Protein AF-A0A9E0ZKF2-F1 (afdb_monomer)

Radius of gyration: 25.44 Å; Cα contacts (8 Å, |Δi|>4): 527; chains: 1; bounding box: 62×37×83 Å

Mean predicted aligned error: 12.63 Å

Structure (mmCIF, N/CA/C/O backbone):
data_AF-A0A9E0ZKF2-F1
#
_entry.id   AF-A0A9E0ZKF2-F1
#
loop_
_atom_site.group_PDB
_atom_site.id
_atom_site.type_symbol
_atom_site.label_atom_id
_atom_site.label_alt_id
_atom_site.label_comp_id
_atom_site.label_asym_id
_atom_site.label_entity_id
_atom_site.label_seq_id
_atom_site.pdbx_PDB_ins_code
_atom_site.Cartn_x
_atom_site.Cartn_y
_atom_site.Cartn_z
_atom_site.occupancy
_atom_site.B_iso_or_equiv
_atom_site.auth_seq_id
_atom_site.auth_comp_id
_atom_site.auth_asym_id
_atom_site.auth_atom_id
_atom_site.pdbx_PDB_model_num
ATOM 1 N N . MET A 1 1 ? -21.854 -0.253 21.644 1.00 33.22 1 MET A N 1
ATOM 2 C CA . MET A 1 1 ? -20.853 0.834 21.740 1.00 33.22 1 MET A CA 1
ATOM 3 C C . MET A 1 1 ? -19.531 0.227 22.168 1.00 33.22 1 MET A C 1
ATOM 5 O O . MET A 1 1 ? -19.537 -0.579 23.091 1.00 33.22 1 MET A O 1
ATOM 9 N N . ALA A 1 2 ? -18.429 0.546 21.490 1.00 46.47 2 ALA A N 1
ATOM 10 C CA . ALA A 1 2 ? -17.109 0.069 21.895 1.00 46.47 2 ALA A CA 1
ATOM 11 C C . ALA A 1 2 ? -16.716 0.694 23.246 1.00 46.47 2 ALA A C 1
ATOM 13 O O . ALA A 1 2 ? -16.897 1.895 23.449 1.00 46.47 2 ALA A O 1
ATOM 14 N N . ASN A 1 3 ? -16.208 -0.114 24.180 1.00 70.38 3 ASN A N 1
ATOM 15 C CA . ASN A 1 3 ? -15.625 0.392 25.421 1.00 70.38 3 ASN A CA 1
ATOM 16 C C . ASN A 1 3 ? -14.375 1.211 25.062 1.00 70.38 3 ASN A C 1
ATOM 18 O O . ASN A 1 3 ? -13.456 0.662 24.454 1.00 70.38 3 ASN A O 1
ATOM 22 N N . LYS A 1 4 ? -14.335 2.500 25.434 1.00 81.44 4 LYS A N 1
ATOM 23 C CA . LYS A 1 4 ? -13.214 3.404 25.111 1.00 81.44 4 LYS A CA 1
ATOM 24 C C . LYS A 1 4 ? -11.865 2.899 25.628 1.00 81.44 4 LYS A C 1
ATOM 26 O O . LYS A 1 4 ? -10.840 3.221 25.052 1.00 81.44 4 LYS A O 1
ATOM 31 N N . TYR A 1 5 ? -11.874 2.056 26.656 1.00 87.50 5 TYR A N 1
ATOM 32 C CA . TYR A 1 5 ? -10.674 1.471 27.239 1.00 87.50 5 TYR A CA 1
ATOM 33 C C . TYR A 1 5 ? -10.165 0.209 26.524 1.00 87.50 5 TYR A C 1
ATOM 35 O O . TYR A 1 5 ? -9.265 -0.449 27.035 1.00 87.50 5 TYR A O 1
ATOM 43 N N . SER A 1 6 ? -10.755 -0.197 25.396 1.00 85.88 6 SER A N 1
ATOM 44 C CA . SER A 1 6 ? -10.422 -1.463 24.735 1.00 85.88 6 SER A CA 1
ATOM 45 C C . SER A 1 6 ? -9.362 -1.313 23.645 1.00 85.88 6 SER A C 1
ATOM 47 O O . SER A 1 6 ? -9.430 -0.382 22.849 1.00 85.88 6 SER A O 1
ATOM 49 N N . LYS A 1 7 ? -8.448 -2.294 23.570 1.00 78.75 7 LYS A N 1
ATOM 50 C CA . LYS A 1 7 ? -7.455 -2.460 22.488 1.00 78.75 7 LYS A CA 1
ATOM 51 C C . LYS A 1 7 ? -6.595 -1.211 22.239 1.00 78.75 7 LYS A C 1
ATOM 53 O O . LYS A 1 7 ? -6.413 -0.781 21.105 1.00 78.75 7 LYS A O 1
ATOM 58 N N . LEU A 1 8 ? -6.063 -0.650 23.314 1.00 74.56 8 LEU A N 1
ATOM 59 C CA . LEU A 1 8 ? -5.173 0.502 23.306 1.00 74.56 8 LEU A CA 1
ATOM 60 C C . LEU A 1 8 ? -3.715 0.062 23.105 1.00 74.56 8 LEU A C 1
ATOM 62 O O . LEU A 1 8 ? -3.304 -0.990 23.605 1.00 74.56 8 LEU A O 1
ATOM 66 N N . SER A 1 9 ? -2.921 0.882 22.413 1.00 77.88 9 SER A N 1
ATOM 67 C CA . SER A 1 9 ? -1.475 0.667 22.256 1.00 77.88 9 SER A CA 1
ATOM 68 C C . SER A 1 9 ? -0.723 1.202 23.471 1.00 77.88 9 SER A C 1
ATOM 70 O O . SER A 1 9 ? -0.061 2.235 23.422 1.00 77.88 9 SER A O 1
ATOM 72 N N . ILE A 1 10 ? -0.884 0.516 24.597 1.00 80.00 10 ILE A N 1
ATOM 73 C CA . ILE A 1 10 ? -0.213 0.868 25.845 1.00 80.00 10 ILE A CA 1
ATOM 74 C C . ILE A 1 10 ? 1.203 0.295 25.824 1.00 80.00 10 ILE A C 1
ATOM 76 O O . ILE A 1 10 ? 1.382 -0.922 25.757 1.00 80.00 10 ILE A O 1
ATOM 80 N N . ASP A 1 11 ? 2.194 1.172 25.956 1.00 78.56 11 ASP A N 1
ATOM 81 C CA . ASP A 1 11 ? 3.567 0.784 26.260 1.00 78.56 11 ASP A CA 1
ATOM 82 C C . ASP A 1 11 ? 3.630 0.208 27.686 1.00 78.56 11 ASP A C 1
ATOM 84 O O . ASP A 1 11 ? 3.475 0.927 28.679 1.00 78.56 11 ASP A O 1
ATOM 88 N N . LYS A 1 12 ? 3.794 -1.116 27.785 1.00 84.44 12 LYS A N 1
ATOM 89 C CA . LYS A 1 12 ? 3.747 -1.858 29.056 1.00 84.44 12 LYS A CA 1
ATOM 90 C C . LYS A 1 12 ? 4.841 -1.417 30.023 1.00 84.44 12 LYS A C 1
ATOM 92 O O . LYS A 1 12 ? 4.586 -1.384 31.223 1.00 84.44 12 LYS A O 1
ATOM 97 N N . GLU A 1 13 ? 6.004 -1.023 29.508 1.00 85.00 13 GLU A N 1
ATOM 98 C CA . GLU A 1 13 ? 7.139 -0.572 30.318 1.00 85.00 13 GLU A CA 1
ATOM 99 C C . GLU A 1 13 ? 6.837 0.763 31.017 1.00 85.00 13 GLU A C 1
ATOM 101 O O . GLU A 1 13 ? 7.352 1.053 32.095 1.00 85.00 13 GLU A O 1
ATOM 106 N N . LYS A 1 14 ? 5.930 1.571 30.451 1.00 84.94 14 LYS A N 1
ATOM 107 C CA . LYS A 1 14 ? 5.531 2.867 31.018 1.00 84.94 14 LYS A CA 1
ATOM 108 C C . LYS A 1 14 ? 4.403 2.779 32.043 1.00 84.94 14 LYS A C 1
ATOM 110 O O . LYS A 1 14 ? 4.211 3.730 32.799 1.00 84.94 14 LYS A O 1
ATOM 115 N N . LEU A 1 15 ? 3.673 1.660 32.107 1.00 90.12 15 LEU A N 1
ATOM 116 C CA . LEU A 1 15 ? 2.495 1.518 32.973 1.00 90.12 15 LEU A CA 1
ATOM 117 C C . LEU A 1 15 ? 2.804 1.765 34.448 1.00 90.12 15 LEU A C 1
ATOM 119 O O . LEU A 1 15 ? 2.053 2.478 35.108 1.00 90.12 15 LEU A O 1
ATOM 123 N N . HIS A 1 16 ? 3.900 1.195 34.958 1.00 92.81 16 HIS A N 1
ATOM 124 C CA . HIS A 1 16 ? 4.268 1.368 36.364 1.00 92.81 16 HIS A CA 1
ATOM 125 C C . HIS A 1 16 ? 4.512 2.845 36.685 1.00 92.81 16 HIS A C 1
ATOM 127 O O . HIS A 1 16 ? 3.914 3.371 37.617 1.00 92.81 16 HIS A O 1
ATOM 133 N N . ASN A 1 17 ? 5.305 3.525 35.854 1.00 82.94 17 ASN A N 1
ATOM 134 C CA . ASN A 1 17 ? 5.621 4.939 36.025 1.00 82.94 17 ASN A CA 1
ATOM 135 C C . ASN A 1 17 ? 4.364 5.827 35.941 1.00 82.94 17 ASN A C 1
ATOM 137 O O . ASN A 1 17 ? 4.168 6.714 36.761 1.00 82.94 17 ASN A O 1
ATOM 141 N N . TRP A 1 18 ? 3.456 5.570 34.995 1.00 88.75 18 TRP A N 1
ATOM 142 C CA . TRP A 1 18 ? 2.219 6.353 34.887 1.00 88.75 18 TRP A CA 1
ATOM 143 C C . TRP A 1 18 ? 1.280 6.182 36.080 1.00 88.75 18 TRP A C 1
ATOM 145 O O . TRP A 1 18 ? 0.638 7.150 36.484 1.00 88.75 18 TRP A O 1
ATOM 155 N N . ILE A 1 19 ? 1.185 4.967 36.626 1.00 91.06 19 ILE A N 1
ATOM 156 C CA . ILE A 1 19 ? 0.388 4.703 37.828 1.00 91.06 19 ILE A CA 1
ATOM 157 C C . ILE A 1 19 ? 1.052 5.361 39.039 1.00 91.06 19 ILE A C 1
ATOM 159 O O . ILE A 1 19 ? 0.358 6.018 39.807 1.00 91.06 19 ILE A O 1
ATOM 163 N N . GLN A 1 20 ? 2.377 5.248 39.167 1.00 85.56 20 GLN A N 1
ATOM 164 C CA . GLN A 1 20 ? 3.140 5.898 40.228 1.00 85.56 20 GLN A CA 1
ATOM 165 C C . GLN A 1 20 ? 2.943 7.415 40.217 1.00 85.56 20 GLN A C 1
ATOM 167 O O . GLN A 1 20 ? 2.511 7.965 41.222 1.00 85.56 20 GLN A O 1
ATOM 172 N N . LEU A 1 21 ? 3.153 8.073 39.075 1.00 72.75 21 LEU A N 1
ATOM 173 C CA . LEU A 1 21 ? 2.967 9.518 38.940 1.00 72.75 21 LEU A CA 1
ATOM 174 C C . LEU A 1 21 ? 1.542 9.947 39.320 1.00 72.75 21 LEU A C 1
ATOM 176 O O . LEU A 1 21 ? 1.349 10.936 40.018 1.00 72.75 21 LEU A O 1
ATOM 180 N N . TRP A 1 22 ? 0.529 9.179 38.906 1.00 89.50 22 TRP A N 1
ATOM 181 C CA . TRP A 1 22 ? -0.850 9.464 39.299 1.00 89.50 22 TRP A CA 1
ATOM 182 C C . TRP A 1 22 ? -1.051 9.333 40.816 1.00 89.50 22 TRP A C 1
ATOM 184 O O . TRP A 1 22 ? -1.726 10.170 41.411 1.00 89.50 22 TRP A O 1
ATOM 194 N N . CYS A 1 23 ? -0.465 8.314 41.455 1.00 82.81 23 CYS A N 1
ATOM 195 C CA . CYS A 1 23 ? -0.517 8.152 42.908 1.00 82.81 23 CYS A CA 1
ATOM 196 C C . CYS A 1 23 ? 0.176 9.314 43.633 1.00 82.81 23 CYS A C 1
ATOM 198 O O . CYS A 1 23 ? -0.412 9.864 44.554 1.00 82.81 23 CYS A O 1
ATOM 200 N N . GLU A 1 24 ? 1.361 9.738 43.193 1.00 77.94 24 GLU A N 1
ATOM 201 C CA . GLU A 1 24 ? 2.086 10.887 43.765 1.00 77.94 24 GLU A CA 1
ATOM 202 C C . GLU A 1 24 ? 1.268 12.187 43.706 1.00 77.94 24 GLU A C 1
ATOM 204 O O . GLU A 1 24 ? 1.313 12.996 44.631 1.00 77.94 24 GLU A O 1
ATOM 209 N N . GLU A 1 25 ? 0.498 12.378 42.635 1.00 72.31 25 GLU A N 1
ATOM 210 C CA . GLU A 1 25 ? -0.319 13.575 42.422 1.00 72.31 25 GLU A CA 1
ATOM 211 C C . GLU A 1 25 ? -1.657 13.558 43.186 1.00 72.31 25 GLU A C 1
ATOM 213 O O . GLU A 1 25 ? -2.201 14.624 43.474 1.00 72.31 25 GLU A O 1
ATOM 218 N N . ASN A 1 26 ? -2.220 12.378 43.481 1.00 84.00 26 ASN A N 1
ATOM 219 C CA . ASN A 1 26 ? -3.630 12.250 43.888 1.00 84.00 26 ASN A CA 1
ATOM 220 C C . ASN A 1 26 ? -3.864 11.444 45.176 1.00 84.00 26 ASN A C 1
ATOM 222 O O . ASN A 1 26 ? -4.959 11.507 45.738 1.00 84.00 26 ASN A O 1
ATOM 226 N N . ILE A 1 27 ? -2.880 10.680 45.655 1.00 86.44 27 ILE A N 1
ATOM 227 C CA . ILE A 1 27 ? -2.989 9.878 46.876 1.00 86.44 27 ILE A CA 1
ATOM 228 C C . ILE A 1 27 ? -2.276 10.579 48.035 1.00 86.44 27 ILE A C 1
ATOM 230 O O . ILE A 1 27 ? -1.105 10.932 47.953 1.00 86.44 27 ILE A O 1
ATOM 234 N N . THR A 1 28 ? -2.988 10.740 49.149 1.00 80.69 28 THR A N 1
ATOM 235 C CA . THR A 1 28 ? -2.422 11.164 50.436 1.00 80.69 28 THR A CA 1
ATOM 236 C C . THR A 1 28 ? -2.081 9.949 51.295 1.00 80.69 28 THR A C 1
ATOM 238 O O . THR A 1 28 ? -2.884 9.017 51.337 1.00 80.69 28 THR A O 1
ATOM 241 N N . GLY A 1 29 ? -0.979 10.011 52.044 1.00 83.38 29 GLY A N 1
ATOM 242 C CA . GLY A 1 29 ? -0.541 8.930 52.940 1.00 83.38 29 GLY A CA 1
ATOM 243 C C . GLY A 1 29 ? 0.512 8.019 52.310 1.00 83.38 29 GLY A C 1
ATOM 244 O O . GLY A 1 29 ? 0.991 8.278 51.202 1.00 83.38 29 GLY A O 1
ATOM 245 N N . GLU A 1 30 ? 0.902 6.970 53.034 1.00 87.00 30 GLU A N 1
ATOM 246 C CA . GLU A 1 30 ? 1.828 5.965 52.505 1.00 87.00 30 GLU A CA 1
ATOM 247 C C . GLU A 1 30 ? 1.104 5.008 51.554 1.00 87.00 30 GLU A C 1
ATOM 249 O O . GLU A 1 30 ? 0.061 4.438 51.875 1.00 87.00 30 GLU A O 1
ATOM 254 N N . TYR A 1 31 ? 1.687 4.781 50.378 1.00 92.06 31 TYR A N 1
ATOM 255 C CA . TYR A 1 31 ? 1.160 3.812 49.428 1.00 92.06 31 TYR A CA 1
ATOM 256 C C . TYR A 1 31 ? 2.256 2.905 48.873 1.00 92.06 31 TYR A C 1
ATOM 258 O O . TYR A 1 31 ? 3.422 3.284 48.763 1.00 92.06 31 TYR A O 1
ATOM 266 N N . ASN A 1 32 ? 1.863 1.693 48.487 1.00 94.75 32 ASN A N 1
ATOM 267 C CA . ASN A 1 32 ? 2.730 0.732 47.818 1.00 94.75 32 ASN A CA 1
ATOM 268 C C . ASN A 1 32 ? 2.075 0.225 46.532 1.00 94.75 32 ASN A C 1
ATOM 270 O O . ASN A 1 32 ? 0.889 -0.108 46.517 1.00 94.75 32 ASN A O 1
ATOM 274 N N . ILE A 1 33 ? 2.858 0.129 45.458 1.00 94.62 33 ILE A N 1
ATOM 275 C CA . ILE A 1 33 ? 2.405 -0.336 44.147 1.00 94.62 33 ILE A CA 1
ATOM 276 C C . ILE A 1 33 ? 3.071 -1.672 43.847 1.00 94.62 33 ILE A C 1
ATOM 278 O O . ILE A 1 33 ? 4.291 -1.785 43.780 1.00 94.62 33 ILE A O 1
ATOM 282 N N . SER A 1 34 ? 2.256 -2.684 43.582 1.00 96.31 34 SER A N 1
ATOM 283 C CA . SER A 1 34 ? 2.715 -3.992 43.118 1.00 96.31 34 SER A CA 1
ATOM 284 C C . SER A 1 34 ? 1.999 -4.378 41.832 1.00 96.31 34 SER A C 1
ATOM 286 O O . SER A 1 34 ? 0.877 -3.933 41.567 1.00 96.31 34 SER A O 1
ATOM 288 N N . ASN A 1 35 ? 2.633 -5.219 41.017 1.00 95.69 35 ASN A N 1
ATOM 289 C CA . ASN A 1 35 ? 1.991 -5.792 39.846 1.00 95.69 35 ASN A CA 1
ATOM 290 C C . ASN A 1 35 ? 2.120 -7.317 39.809 1.00 95.69 35 ASN A C 1
ATOM 292 O O . ASN A 1 35 ? 2.964 -7.930 40.459 1.00 95.69 35 ASN A O 1
ATOM 296 N N . SER A 1 36 ? 1.234 -7.935 39.037 1.00 94.50 36 SER A N 1
ATOM 297 C CA . SER A 1 36 ? 1.382 -9.316 38.602 1.00 94.50 36 SER A CA 1
ATOM 298 C C . SER A 1 36 ? 1.195 -9.363 37.095 1.00 94.50 36 SER A C 1
ATOM 300 O O . SER A 1 36 ? 0.132 -9.000 36.585 1.00 94.50 36 SER A O 1
ATOM 302 N N . ASP A 1 37 ? 2.234 -9.793 36.387 1.00 93.31 37 ASP A N 1
ATOM 303 C CA . ASP A 1 37 ? 2.167 -10.023 34.952 1.00 93.31 37 ASP A CA 1
ATOM 304 C C . ASP A 1 37 ? 1.986 -11.521 34.673 1.00 93.31 37 ASP A C 1
ATOM 306 O O . ASP A 1 37 ? 2.843 -12.347 34.982 1.00 93.31 37 ASP A O 1
ATOM 310 N N . LYS A 1 38 ? 0.829 -11.884 34.117 1.00 90.88 38 LYS A N 1
ATOM 311 C CA . LYS A 1 38 ? 0.502 -13.246 33.683 1.00 90.88 38 LYS A CA 1
ATOM 312 C C . LYS A 1 38 ? 0.278 -13.265 32.170 1.00 90.88 38 LYS A C 1
ATOM 314 O O . LYS A 1 38 ? 0.052 -12.228 31.543 1.00 90.88 38 LYS A O 1
ATOM 319 N N . ASN A 1 39 ? 0.255 -14.459 31.569 1.00 81.12 39 ASN A N 1
ATOM 320 C CA . ASN A 1 39 ? 0.119 -14.621 30.110 1.00 81.12 39 ASN A CA 1
ATOM 321 C C . ASN A 1 39 ? -1.031 -13.818 29.480 1.00 81.12 39 ASN A C 1
ATOM 323 O O . ASN A 1 39 ? -0.857 -13.276 28.396 1.00 81.12 39 ASN A O 1
ATOM 327 N N . ASN A 1 40 ? -2.165 -13.671 30.173 1.00 90.12 40 ASN A N 1
ATOM 328 C CA . ASN A 1 40 ? -3.360 -13.034 29.605 1.00 90.12 40 ASN A CA 1
ATOM 329 C C . ASN A 1 40 ? -3.681 -11.656 30.202 1.00 90.12 40 ASN A C 1
ATOM 331 O O . ASN A 1 40 ? -4.622 -11.002 29.753 1.00 90.12 40 ASN A O 1
ATOM 335 N N . ARG A 1 41 ? -2.967 -11.215 31.244 1.00 92.62 41 ARG A N 1
ATOM 336 C CA . ARG A 1 41 ? -3.348 -10.023 32.009 1.00 92.62 41 ARG A CA 1
ATOM 337 C C . ARG A 1 41 ? -2.196 -9.501 32.854 1.00 92.62 41 ARG A C 1
ATOM 339 O O . ARG A 1 41 ? -1.561 -10.286 33.551 1.00 92.62 41 ARG A O 1
ATOM 346 N N . ILE A 1 42 ? -2.035 -8.183 32.865 1.00 96.25 42 ILE A N 1
ATOM 347 C CA . ILE A 1 42 ? -1.244 -7.462 33.866 1.00 96.25 42 ILE A CA 1
ATOM 348 C C . ILE A 1 42 ? -2.228 -6.894 34.889 1.00 96.25 42 ILE A C 1
ATOM 350 O O . ILE A 1 42 ? -3.212 -6.279 34.496 1.00 96.25 42 ILE A O 1
ATOM 354 N N . GLN A 1 43 ? -2.023 -7.113 36.182 1.00 96.94 43 GLN A N 1
ATOM 355 C CA . GLN A 1 43 ? -2.837 -6.501 37.238 1.00 96.94 43 GLN A CA 1
ATOM 356 C C . GLN A 1 43 ? -1.940 -5.648 38.121 1.00 96.94 43 GLN A C 1
ATOM 358 O O . GLN A 1 43 ? -0.928 -6.153 38.601 1.00 96.94 43 GLN A O 1
ATOM 363 N N . TYR A 1 44 ? -2.341 -4.406 38.372 1.00 97.75 44 TYR A N 1
ATOM 364 C CA . TYR A 1 44 ? -1.717 -3.551 39.377 1.00 97.75 44 TYR A CA 1
ATOM 365 C C . TYR A 1 44 ? -2.586 -3.500 40.631 1.00 97.75 44 TYR A C 1
ATOM 367 O O . TYR A 1 44 ? -3.816 -3.427 40.547 1.00 97.75 44 TYR A O 1
ATOM 375 N N . THR A 1 45 ? -1.929 -3.555 41.787 1.00 97.12 45 THR A N 1
ATOM 376 C CA . THR A 1 45 ? -2.531 -3.378 43.109 1.00 97.12 45 THR A CA 1
ATOM 377 C C . THR A 1 45 ? -1.810 -2.242 43.819 1.00 97.12 45 THR A C 1
ATOM 379 O O . THR A 1 45 ? -0.596 -2.312 44.006 1.00 97.12 45 THR A O 1
ATOM 382 N N . ILE A 1 46 ? -2.567 -1.218 44.204 1.00 96.75 46 ILE A N 1
ATOM 383 C CA . ILE A 1 46 ? -2.096 -0.098 45.018 1.00 96.75 46 ILE A CA 1
ATOM 384 C C . ILE A 1 46 ? -2.700 -0.291 46.406 1.00 96.75 46 ILE A C 1
ATOM 386 O O . ILE A 1 46 ? -3.924 -0.345 46.540 1.00 96.75 46 ILE A O 1
ATOM 390 N N . ASP A 1 47 ? -1.851 -0.450 47.411 1.00 95.19 47 ASP A N 1
ATOM 391 C CA . ASP A 1 47 ? -2.251 -0.475 48.815 1.00 95.19 47 ASP A CA 1
ATOM 392 C C . ASP A 1 47 ? -1.985 0.906 49.407 1.00 95.19 47 ASP A C 1
ATOM 394 O O . ASP A 1 47 ? -0.833 1.328 49.458 1.00 95.19 47 ASP A O 1
ATOM 398 N N . ASN A 1 48 ? -3.046 1.618 49.778 1.00 91.31 48 ASN A N 1
ATOM 399 C CA . ASN A 1 48 ? -2.971 2.905 50.458 1.00 91.31 48 ASN A CA 1
ATOM 400 C C . ASN A 1 48 ? -3.490 2.727 51.889 1.00 91.31 48 ASN A C 1
ATOM 402 O O . ASN A 1 48 ? -4.701 2.786 52.119 1.00 91.31 48 ASN A O 1
ATOM 406 N N . GLU A 1 49 ? -2.582 2.436 52.821 1.00 91.19 49 GLU A N 1
ATOM 407 C CA . GLU A 1 49 ? -2.884 2.227 54.245 1.00 91.19 49 GLU A CA 1
ATOM 408 C C . GLU A 1 49 ? -4.044 1.232 54.494 1.00 91.19 49 GLU A C 1
ATOM 410 O O . GLU A 1 49 ? -4.908 1.434 55.348 1.00 91.19 49 GLU A O 1
ATOM 415 N N . GLY A 1 50 ? -4.100 0.141 53.719 1.00 87.88 50 GLY A N 1
ATOM 416 C CA . GLY A 1 50 ? -5.152 -0.879 53.778 1.00 87.88 50 GLY A CA 1
ATOM 417 C C . GLY A 1 50 ? -6.318 -0.650 52.809 1.00 87.88 50 GLY A C 1
ATOM 418 O O . GLY A 1 50 ? -7.141 -1.551 52.606 1.00 87.88 50 GLY A O 1
ATOM 419 N N . ASN A 1 51 ? -6.391 0.511 52.150 1.00 91.25 51 ASN A N 1
ATOM 420 C CA . ASN A 1 51 ? -7.340 0.770 51.070 1.00 91.25 51 ASN A CA 1
ATOM 421 C C . ASN A 1 51 ? -6.796 0.240 49.740 1.00 91.25 51 ASN A C 1
ATOM 423 O O . ASN A 1 51 ? -6.061 0.912 49.019 1.00 91.25 51 ASN A O 1
ATOM 427 N N . ILE A 1 52 ? -7.209 -0.977 49.389 1.00 95.12 52 ILE A N 1
ATOM 428 C CA . ILE A 1 52 ? -6.722 -1.665 48.190 1.00 95.12 52 ILE A CA 1
ATOM 429 C C . ILE A 1 52 ? -7.443 -1.169 46.928 1.00 95.12 52 ILE A C 1
ATOM 431 O O . ILE A 1 52 ? -8.659 -1.336 46.777 1.00 95.12 52 ILE A O 1
ATOM 435 N N . ILE A 1 53 ? -6.687 -0.628 45.976 1.00 95.75 53 ILE A N 1
ATOM 436 C CA . ILE A 1 53 ? -7.135 -0.252 44.629 1.00 95.75 53 ILE A CA 1
ATOM 437 C C . ILE A 1 53 ? -6.555 -1.255 43.633 1.00 95.75 53 ILE A C 1
ATOM 439 O O . ILE A 1 53 ? -5.379 -1.610 43.702 1.00 95.75 53 ILE A O 1
ATOM 443 N N . LYS A 1 54 ? -7.378 -1.731 42.695 1.00 96.94 54 LYS A N 1
ATOM 444 C CA . LYS A 1 54 ? -6.949 -2.675 41.657 1.00 96.94 54 LYS A CA 1
ATOM 445 C C . LYS A 1 54 ? -7.305 -2.156 40.277 1.00 96.94 54 LYS A C 1
ATOM 447 O O . LYS A 1 54 ? -8.376 -1.582 40.086 1.00 96.94 54 LYS A O 1
ATOM 452 N N . ILE A 1 55 ? -6.431 -2.412 39.313 1.00 96.69 55 ILE A N 1
ATOM 453 C CA . ILE A 1 55 ? -6.674 -2.134 37.899 1.00 96.69 55 ILE A CA 1
ATOM 454 C C . ILE A 1 55 ? -6.094 -3.265 37.050 1.00 96.69 55 ILE A C 1
ATOM 456 O O . ILE A 1 55 ? -4.949 -3.686 37.231 1.00 96.69 55 ILE A O 1
ATOM 460 N N . ASP A 1 56 ? -6.918 -3.784 36.144 1.00 96.12 56 ASP A N 1
ATOM 461 C CA . ASP A 1 56 ? -6.561 -4.895 35.270 1.00 96.12 56 ASP A CA 1
ATOM 462 C C . ASP A 1 56 ? -6.253 -4.394 33.858 1.00 96.12 56 ASP A C 1
ATOM 464 O O . ASP A 1 56 ? -6.975 -3.562 33.313 1.00 96.12 56 ASP A O 1
ATOM 468 N N . PHE A 1 57 ? -5.241 -4.984 33.228 1.00 95.19 57 PHE A N 1
ATOM 469 C CA . PHE A 1 57 ? -4.884 -4.782 31.830 1.00 95.19 57 PHE A CA 1
ATOM 470 C C . PHE A 1 57 ? -4.874 -6.119 31.073 1.00 95.19 57 PHE A C 1
ATOM 472 O O . PHE A 1 57 ? -3.824 -6.767 30.968 1.00 95.19 57 PHE A O 1
ATOM 479 N N . PRO A 1 58 ? -6.029 -6.602 30.574 1.00 94.38 58 PRO A N 1
ATOM 480 C CA . PRO A 1 58 ? -6.064 -7.783 29.721 1.00 94.38 58 PRO A CA 1
ATOM 481 C C . PRO A 1 58 ? -5.232 -7.602 28.446 1.00 94.38 58 PRO A C 1
ATOM 483 O O . PRO A 1 58 ? -5.364 -6.597 27.738 1.00 94.38 58 PRO A O 1
ATOM 486 N N . LYS A 1 59 ? -4.401 -8.604 28.142 1.00 87.00 59 LYS A N 1
ATOM 487 C CA . LYS A 1 59 ? -3.570 -8.661 26.935 1.00 87.00 59 LYS A CA 1
ATOM 488 C C . LYS A 1 59 ? -4.427 -9.070 25.738 1.00 87.00 59 LYS A C 1
ATOM 490 O O . LYS A 1 59 ? -5.119 -10.083 25.778 1.00 87.00 59 LYS A O 1
ATOM 495 N N . CYS A 1 60 ? -4.398 -8.261 24.685 1.00 80.31 60 CYS A N 1
ATOM 496 C CA . CYS A 1 60 ? -5.087 -8.507 23.422 1.00 80.31 60 CYS A CA 1
ATOM 497 C C . CYS A 1 60 ? -4.087 -8.989 22.356 1.00 80.31 60 CYS A C 1
ATOM 499 O O . CYS A 1 60 ? -2.872 -8.872 22.523 1.00 80.31 60 CYS A O 1
ATOM 501 N N . ALA A 1 61 ? -4.600 -9.509 21.237 1.00 66.88 61 ALA A N 1
ATOM 502 C CA . ALA A 1 61 ? -3.773 -9.820 20.071 1.00 66.88 61 ALA A CA 1
ATOM 503 C C . ALA A 1 61 ? -3.025 -8.569 19.563 1.00 66.88 61 ALA A C 1
ATOM 505 O O . ALA A 1 61 ? -3.534 -7.451 19.682 1.00 66.88 61 ALA A O 1
ATOM 506 N N . GLY A 1 62 ? -1.830 -8.766 18.995 1.00 60.59 62 GLY A N 1
ATOM 507 C CA . GLY A 1 62 ? -1.013 -7.678 18.441 1.00 60.59 62 GLY A CA 1
ATOM 508 C C . GLY A 1 62 ? -0.387 -6.754 19.490 1.00 60.59 62 GLY A C 1
ATOM 509 O O . GLY A 1 62 ? -0.173 -5.581 19.216 1.00 60.59 62 GLY A O 1
ATOM 510 N N . GLY A 1 63 ? -0.159 -7.241 20.715 1.00 69.06 63 GLY A N 1
ATOM 511 C CA . GLY A 1 63 ? 0.511 -6.476 21.777 1.00 69.06 63 GLY A CA 1
ATOM 512 C C . GLY A 1 63 ? -0.359 -5.435 22.494 1.00 69.06 63 GLY A C 1
ATOM 513 O O . GLY A 1 63 ? 0.089 -4.877 23.494 1.00 69.06 63 GLY A O 1
ATOM 514 N N . LEU A 1 64 ? -1.602 -5.224 22.048 1.00 79.75 64 LEU A N 1
ATOM 515 C CA . LEU A 1 64 ? -2.538 -4.242 22.603 1.00 79.75 64 LEU A CA 1
ATOM 516 C C . LEU A 1 64 ? -3.028 -4.623 24.011 1.00 79.75 64 LEU A C 1
ATOM 518 O O . LEU A 1 64 ? -3.067 -5.799 24.385 1.00 79.75 64 LEU A O 1
ATOM 522 N N . LEU A 1 65 ? -3.481 -3.631 24.778 1.00 84.50 65 LEU A N 1
ATOM 523 C CA . LEU A 1 65 ? -4.042 -3.802 26.119 1.00 84.50 65 LEU A CA 1
ATOM 524 C C . LEU A 1 65 ? -5.447 -3.199 26.218 1.00 84.50 65 LEU A C 1
ATOM 526 O O . LEU A 1 65 ? -5.763 -2.198 25.587 1.00 84.50 65 LEU A O 1
ATOM 530 N N . THR A 1 66 ? -6.308 -3.799 27.033 1.00 90.69 66 THR A N 1
ATOM 531 C CA . THR A 1 66 ? -7.574 -3.176 27.458 1.00 90.69 66 THR A CA 1
ATOM 532 C C . THR A 1 66 ? -7.422 -2.695 28.897 1.00 90.69 66 THR A C 1
ATOM 534 O O . THR A 1 66 ? -6.810 -3.406 29.673 1.00 90.69 66 THR A O 1
ATOM 537 N N . ILE A 1 67 ? -7.964 -1.538 29.283 1.00 93.44 67 ILE A N 1
ATOM 538 C CA . ILE A 1 67 ? -7.997 -1.100 30.690 1.00 93.44 67 ILE A CA 1
ATOM 539 C C . ILE A 1 67 ? -9.324 -1.545 31.316 1.00 93.44 67 ILE A C 1
ATOM 541 O O . ILE A 1 67 ? -10.410 -1.224 30.824 1.00 93.44 67 ILE A O 1
ATOM 545 N N . CYS A 1 68 ? -9.247 -2.287 32.415 1.00 94.56 68 CYS A N 1
ATOM 546 C CA . CYS A 1 68 ? -10.379 -2.789 33.186 1.00 94.56 68 CYS A CA 1
ATOM 547 C C . CYS A 1 68 ? -10.333 -2.216 34.615 1.00 94.56 68 CYS A C 1
ATOM 549 O O . CYS A 1 68 ? -9.856 -2.887 35.530 1.00 94.56 68 CYS A O 1
ATOM 551 N N . PRO A 1 69 ? -10.852 -0.990 34.828 1.00 93.06 69 PRO A N 1
ATOM 552 C CA . PRO A 1 69 ? -10.849 -0.335 36.144 1.00 93.06 69 PRO A CA 1
ATOM 553 C C . PRO A 1 69 ? -11.931 -0.837 37.108 1.00 93.06 69 PRO A C 1
ATOM 555 O O . PRO A 1 69 ? -11.899 -0.571 38.304 1.00 93.06 69 PRO A O 1
ATOM 558 N N . LYS A 1 70 ? -12.934 -1.567 36.611 1.00 91.44 70 LYS A N 1
ATOM 559 C CA . LYS A 1 70 ? -14.054 -2.066 37.425 1.00 91.44 70 LYS A CA 1
ATOM 560 C C . LYS A 1 70 ? -13.695 -3.371 38.139 1.00 91.44 70 LYS A C 1
ATOM 562 O O . LYS A 1 70 ? -14.394 -4.370 37.991 1.00 91.44 70 LYS A O 1
ATOM 567 N N . VAL A 1 71 ? -12.578 -3.370 38.861 1.00 86.06 71 VAL A N 1
ATOM 568 C CA . VAL A 1 71 ? -12.068 -4.519 39.617 1.00 86.06 71 VAL A CA 1
ATOM 569 C C . VAL A 1 71 ? -11.699 -4.100 41.042 1.00 86.06 71 VAL A C 1
ATOM 571 O O . VAL A 1 71 ? -11.232 -2.990 41.275 1.00 86.06 71 VAL A O 1
ATOM 574 N N . GLY A 1 72 ? -11.900 -4.998 42.010 1.00 86.19 72 GLY A N 1
ATOM 575 C CA . GLY A 1 72 ? -11.687 -4.694 43.430 1.00 86.19 72 GLY A CA 1
ATOM 576 C C . GLY A 1 72 ? -12.773 -3.795 44.036 1.00 86.19 72 GLY A C 1
ATOM 577 O O . GLY A 1 72 ? -13.862 -3.668 43.482 1.00 86.19 72 GLY A O 1
ATOM 578 N N . ASN A 1 73 ? -12.469 -3.201 45.195 1.00 86.50 73 ASN A N 1
ATOM 579 C CA . ASN A 1 73 ? -13.442 -2.443 45.994 1.00 86.50 73 ASN A CA 1
ATOM 580 C C . ASN A 1 73 ? -13.421 -0.932 45.688 1.00 86.50 73 ASN A C 1
ATOM 582 O O . ASN A 1 73 ? -14.466 -0.290 45.697 1.00 86.50 73 ASN A O 1
ATOM 586 N N . ASN A 1 74 ? -12.255 -0.368 45.353 1.00 91.38 74 ASN A N 1
ATOM 587 C CA . ASN A 1 74 ? -12.073 1.069 45.106 1.00 91.38 74 ASN A CA 1
ATOM 588 C C . ASN A 1 74 ? -12.200 1.437 43.617 1.00 91.38 74 ASN A C 1
ATOM 590 O O . ASN A 1 74 ? -11.291 2.001 43.005 1.00 91.38 74 ASN A O 1
ATOM 594 N N . VAL A 1 75 ? -13.351 1.105 43.027 1.00 91.75 75 VAL A N 1
ATOM 595 C CA . VAL A 1 75 ? -13.644 1.359 41.604 1.00 91.75 75 VAL A CA 1
ATOM 596 C C . VAL A 1 75 ? -13.562 2.845 41.212 1.00 91.75 75 VAL A C 1
ATOM 598 O O . VAL A 1 75 ? -13.029 3.104 40.135 1.00 91.75 75 VAL A O 1
ATOM 601 N N . PRO A 1 76 ? -14.028 3.828 42.015 1.00 93.25 76 PRO A N 1
ATOM 602 C CA . PRO A 1 76 ? -13.932 5.243 41.640 1.00 93.25 76 PRO A CA 1
ATOM 603 C C . PRO A 1 76 ? -12.493 5.697 41.363 1.00 93.25 76 PRO A C 1
ATOM 605 O O . PRO A 1 76 ? -12.218 6.237 40.298 1.00 93.25 76 PRO A O 1
ATOM 608 N N . ILE A 1 77 ? -11.558 5.359 42.254 1.00 92.44 77 ILE A N 1
ATOM 609 C CA . ILE A 1 77 ? -10.136 5.696 42.097 1.00 92.44 77 ILE A CA 1
ATOM 610 C C . ILE A 1 77 ? -9.523 4.943 40.907 1.00 92.44 77 ILE A C 1
ATOM 612 O O . ILE A 1 77 ? -8.806 5.517 40.092 1.00 92.44 77 ILE A O 1
ATOM 616 N N . SER A 1 78 ? -9.857 3.659 40.745 1.00 94.31 78 SER A N 1
ATOM 617 C CA . SER A 1 78 ? -9.392 2.877 39.591 1.00 94.31 78 SER A CA 1
ATOM 618 C C . SER A 1 78 ? -9.867 3.464 38.253 1.00 94.31 78 SER A C 1
ATOM 620 O O . SER A 1 78 ? -9.130 3.458 37.266 1.00 94.31 78 SER A O 1
ATOM 622 N N . MET A 1 79 ? -11.080 4.029 38.210 1.00 94.56 79 MET A N 1
ATOM 623 C CA . MET A 1 79 ? -11.601 4.738 37.037 1.00 94.56 79 MET A CA 1
ATOM 624 C C . MET A 1 79 ? -10.816 6.021 36.739 1.00 94.56 79 MET A C 1
ATOM 626 O O . MET A 1 79 ? -10.567 6.304 35.568 1.00 94.56 79 MET A O 1
ATOM 630 N N . GLU A 1 80 ? -10.401 6.778 37.756 1.00 94.06 80 GLU A N 1
ATOM 631 C CA . GLU A 1 80 ? -9.580 7.985 37.579 1.00 94.06 80 GLU A CA 1
ATOM 632 C C . GLU A 1 80 ? -8.184 7.653 37.035 1.00 94.06 80 GLU A C 1
ATOM 634 O O . GLU A 1 80 ? -7.731 8.279 36.072 1.00 94.06 80 GLU A O 1
ATOM 639 N N . ILE A 1 81 ? -7.553 6.598 37.562 1.00 93.19 81 ILE A N 1
ATOM 640 C CA . ILE A 1 81 ? -6.286 6.064 37.040 1.00 93.19 81 ILE A CA 1
ATOM 641 C C . ILE A 1 81 ? -6.454 5.634 35.578 1.00 93.19 81 ILE A C 1
ATOM 643 O O . ILE A 1 81 ? -5.657 6.012 34.718 1.00 93.19 81 ILE A O 1
ATOM 647 N N . ALA A 1 82 ? -7.510 4.875 35.266 1.00 93.56 82 ALA A N 1
ATOM 648 C CA . ALA A 1 82 ? -7.789 4.447 33.899 1.00 93.56 82 ALA A CA 1
ATOM 649 C C . ALA A 1 82 ? -8.009 5.625 32.947 1.00 93.56 82 ALA A C 1
ATOM 651 O O . ALA A 1 82 ? -7.567 5.562 31.802 1.00 93.56 82 ALA A O 1
ATOM 652 N N . GLU A 1 83 ? -8.657 6.699 33.399 1.00 91.56 83 GLU A N 1
ATOM 653 C CA . GLU A 1 83 ? -8.849 7.902 32.592 1.00 91.56 83 GLU A CA 1
ATOM 654 C C . GLU A 1 83 ? -7.534 8.648 32.347 1.00 91.56 83 GLU A C 1
ATOM 656 O O . GLU A 1 83 ? -7.289 9.083 31.223 1.00 91.56 83 GLU A O 1
ATOM 661 N N . SER A 1 84 ? -6.675 8.764 33.365 1.00 88.12 84 SER A N 1
ATOM 662 C CA . SER A 1 84 ? -5.330 9.340 33.232 1.00 88.12 84 SER A CA 1
ATOM 663 C C . SER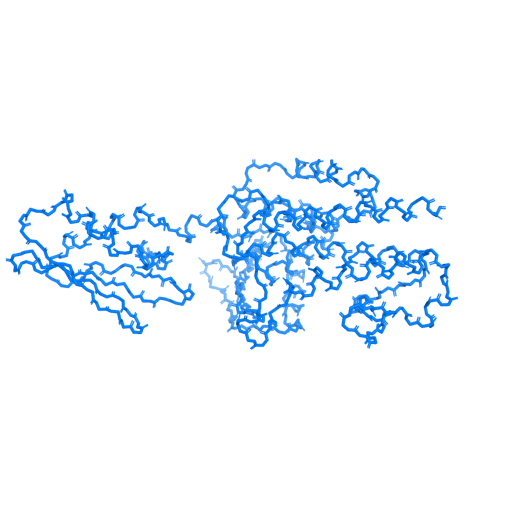 A 1 84 ? -4.496 8.565 32.211 1.00 88.12 84 SER A C 1
ATOM 665 O O . SER A 1 84 ? -3.951 9.154 31.277 1.00 88.12 84 SER A O 1
ATOM 667 N N . ILE A 1 85 ? -4.463 7.232 32.321 1.00 89.62 85 ILE A N 1
ATOM 668 C CA . ILE A 1 85 ? -3.753 6.366 31.370 1.00 89.62 85 ILE A CA 1
ATOM 669 C C . ILE A 1 85 ? -4.372 6.490 29.975 1.00 89.62 85 ILE A C 1
ATOM 671 O O . ILE A 1 85 ? -3.650 6.688 29.004 1.00 89.62 85 ILE A O 1
ATOM 675 N N . TYR A 1 86 ? -5.699 6.439 29.853 1.00 86.62 86 TYR A N 1
ATOM 676 C CA . TYR A 1 86 ? -6.389 6.578 28.568 1.00 86.62 86 TYR A CA 1
ATOM 677 C C . TYR A 1 86 ? -6.043 7.896 27.859 1.00 86.62 86 TYR A C 1
ATOM 679 O O . TYR A 1 86 ? -5.734 7.887 26.669 1.00 86.62 86 TYR A O 1
ATOM 687 N N . LYS A 1 87 ? -6.026 9.017 28.592 1.00 82.06 87 LYS A N 1
ATOM 688 C CA . LYS A 1 87 ? -5.634 10.331 28.059 1.00 82.06 87 LYS A CA 1
ATOM 689 C C . LYS A 1 87 ? -4.174 10.377 27.598 1.00 82.06 87 LYS A C 1
ATOM 691 O O . LYS A 1 87 ? -3.877 11.104 26.660 1.00 82.06 87 LYS A O 1
ATOM 696 N N . ARG A 1 88 ? -3.278 9.617 28.239 1.00 77.94 88 ARG A N 1
ATOM 697 C CA . ARG A 1 88 ? -1.854 9.522 27.863 1.00 77.94 88 ARG A CA 1
ATOM 698 C C . ARG A 1 88 ? -1.619 8.641 26.638 1.00 77.94 88 ARG A C 1
ATOM 700 O O . ARG A 1 88 ? -0.687 8.893 25.887 1.00 77.94 88 ARG A O 1
ATOM 707 N N . VAL A 1 89 ? -2.426 7.595 26.469 1.00 72.94 89 VAL A N 1
ATOM 708 C CA . VAL A 1 89 ? -2.213 6.572 25.434 1.00 72.94 89 VAL A CA 1
ATOM 709 C C . VAL A 1 89 ? -2.804 6.990 24.086 1.00 72.94 89 VAL A C 1
ATOM 711 O O . VAL A 1 89 ? -2.285 6.573 23.053 1.00 72.94 89 VAL A O 1
ATOM 714 N N . GLY A 1 90 ? -3.874 7.795 24.078 1.00 56.81 90 GLY A N 1
ATOM 715 C CA . GLY A 1 90 ? -4.680 7.995 22.870 1.00 56.81 90 GLY A CA 1
ATOM 716 C C . GLY A 1 90 ? -5.353 6.684 22.437 1.00 56.81 90 GLY A C 1
ATOM 717 O O . GLY A 1 90 ? -4.946 5.579 22.804 1.00 56.81 90 GLY A O 1
ATOM 718 N N . ASN A 1 91 ? -6.446 6.752 21.688 1.00 49.97 91 ASN A N 1
ATOM 719 C CA . ASN A 1 91 ? -7.066 5.543 21.164 1.00 49.97 91 ASN A CA 1
ATOM 720 C C . ASN A 1 91 ? -6.514 5.280 19.769 1.00 49.97 91 ASN A C 1
ATOM 722 O O . ASN A 1 91 ? -7.044 5.803 18.803 1.00 49.97 91 ASN A O 1
ATOM 726 N N . VAL A 1 92 ? -5.512 4.411 19.642 1.00 47.78 92 VAL A N 1
ATOM 727 C CA . VAL A 1 92 ? -4.867 4.105 18.350 1.00 47.78 92 VAL A CA 1
ATOM 728 C C . VAL A 1 92 ? -5.841 3.668 17.255 1.00 47.78 92 VAL A C 1
ATOM 730 O O . VAL A 1 92 ? -5.525 3.850 16.096 1.00 47.78 92 VAL A O 1
ATOM 733 N N . LEU A 1 93 ? -7.029 3.135 17.565 1.00 46.25 93 LEU A N 1
ATOM 734 C CA . LEU A 1 93 ? -8.035 2.816 16.539 1.00 46.25 93 LEU A CA 1
ATOM 735 C C . LEU A 1 93 ? -8.876 4.024 16.112 1.00 46.25 93 LEU A C 1
ATOM 737 O O . LEU A 1 93 ? -9.375 4.042 14.993 1.00 46.25 93 LEU A O 1
ATOM 741 N N . LYS A 1 94 ? -9.075 4.994 17.007 1.00 44.84 94 LYS A N 1
ATOM 742 C CA . LYS A 1 94 ? -9.860 6.213 16.761 1.00 44.84 94 LYS A CA 1
ATOM 743 C C . LYS A 1 94 ? -8.992 7.364 16.241 1.00 44.84 94 LYS A C 1
ATOM 745 O O . LYS A 1 94 ? -9.477 8.182 15.474 1.00 44.84 94 LYS A O 1
ATOM 750 N N . ASP A 1 95 ? -7.730 7.355 16.647 1.00 48.62 95 ASP A N 1
ATOM 751 C CA . ASP A 1 95 ? -6.666 8.287 16.289 1.00 48.62 95 ASP A CA 1
ATOM 752 C C . ASP A 1 95 ? -5.735 7.666 15.225 1.00 48.62 95 ASP A C 1
ATOM 754 O O . ASP A 1 95 ? -4.721 8.256 14.865 1.00 48.62 95 ASP A O 1
ATOM 758 N N . SER A 1 96 ? -6.057 6.462 14.714 1.00 61.28 96 SER A N 1
ATOM 759 C CA . SER A 1 96 ? -5.385 5.929 13.524 1.00 61.28 96 SER A CA 1
ATOM 760 C C . SER A 1 96 ? -5.707 6.848 12.353 1.00 61.28 96 SER A C 1
ATOM 762 O O . SER A 1 96 ? -6.894 7.118 12.137 1.00 61.28 96 SER A O 1
ATOM 764 N N . PRO A 1 97 ? -4.720 7.212 11.516 1.00 60.22 97 PRO A N 1
ATOM 765 C CA . PRO A 1 97 ? -5.020 7.879 10.255 1.00 60.22 97 PRO A CA 1
ATOM 766 C C . PRO A 1 97 ? -6.002 7.068 9.396 1.00 60.22 97 PRO A C 1
ATOM 768 O O . PRO A 1 97 ? -6.743 7.650 8.624 1.00 60.22 97 PRO A O 1
ATOM 771 N N . PHE A 1 98 ? -6.086 5.747 9.601 1.00 70.62 98 PHE A N 1
ATOM 772 C CA . PHE A 1 98 ? -6.892 4.800 8.827 1.00 70.62 98 PHE A CA 1
ATOM 773 C C . PHE A 1 98 ? -8.310 4.561 9.377 1.00 70.62 98 PHE A C 1
ATOM 775 O O . PHE A 1 98 ? -9.044 3.709 8.867 1.00 70.62 98 PHE A O 1
ATOM 782 N N . ALA A 1 99 ? -8.713 5.270 10.438 1.00 61.06 99 ALA A N 1
ATOM 783 C CA . ALA A 1 99 ? -9.957 5.006 11.170 1.00 61.06 99 ALA A CA 1
ATOM 784 C C . ALA A 1 99 ? -11.233 5.169 10.318 1.00 61.06 99 ALA A C 1
ATOM 786 O O . ALA A 1 99 ? -12.246 4.517 10.589 1.00 61.06 99 ALA A O 1
ATOM 787 N N . ASN A 1 100 ? -11.184 6.001 9.273 1.00 63.44 100 ASN A N 1
ATOM 788 C CA . ASN A 1 100 ? -12.329 6.294 8.407 1.00 63.44 100 ASN A CA 1
ATOM 789 C C . ASN A 1 100 ? -12.676 5.139 7.446 1.00 63.44 100 ASN A C 1
ATOM 791 O O . ASN A 1 100 ? -13.814 5.040 6.978 1.00 63.44 100 ASN A O 1
ATOM 795 N N . GLY A 1 101 ? -11.729 4.225 7.202 1.00 71.88 101 GLY A N 1
ATOM 796 C CA . GLY A 1 101 ? -11.845 3.195 6.173 1.00 71.88 101 GLY A CA 1
ATOM 797 C C . GLY A 1 101 ? -11.769 3.777 4.758 1.00 71.88 101 GLY A C 1
ATOM 798 O O . GLY A 1 101 ? -12.193 4.897 4.486 1.00 71.88 101 GLY A O 1
ATOM 799 N N . TYR A 1 102 ? -11.204 3.008 3.839 1.00 87.31 102 TYR A N 1
ATOM 800 C CA . TYR A 1 102 ? -11.124 3.367 2.430 1.00 87.31 102 TYR A CA 1
ATOM 801 C C . TYR A 1 102 ? -12.489 3.137 1.783 1.00 87.31 102 TYR A C 1
ATOM 803 O O . TYR A 1 102 ? -13.103 2.093 2.009 1.00 87.31 102 TYR A O 1
ATOM 811 N N . SER A 1 103 ? -13.004 4.083 0.997 1.00 88.62 103 SER A N 1
ATOM 812 C CA . SER A 1 103 ? -14.280 3.897 0.302 1.00 88.62 103 SER A CA 1
ATOM 813 C C . SER A 1 103 ? -14.282 4.523 -1.079 1.00 88.62 103 SER A C 1
ATOM 815 O O . SER A 1 103 ? -13.875 5.667 -1.246 1.00 88.62 103 SER A O 1
ATOM 817 N N . ILE A 1 104 ? -14.821 3.775 -2.037 1.00 90.06 104 ILE A N 1
ATOM 818 C CA . ILE A 1 104 ? -14.895 4.147 -3.448 1.00 90.06 104 ILE A CA 1
ATOM 819 C C . ILE A 1 104 ? -16.199 3.613 -4.053 1.00 90.06 104 ILE A C 1
ATOM 821 O O . ILE A 1 104 ? -16.771 2.637 -3.547 1.00 90.06 104 ILE A O 1
ATOM 825 N N . LEU A 1 105 ? -16.703 4.271 -5.097 1.00 89.19 105 LEU A N 1
ATOM 826 C CA . LEU A 1 105 ? -17.774 3.706 -5.913 1.00 89.19 105 LEU A CA 1
ATOM 827 C C . LEU A 1 105 ? -17.179 2.665 -6.860 1.00 89.19 105 LEU A C 1
ATOM 829 O O . LEU A 1 105 ? -16.156 2.907 -7.487 1.00 89.19 105 LEU A O 1
ATOM 833 N N . LEU A 1 106 ? -17.819 1.510 -6.961 1.00 89.50 106 LEU A N 1
ATOM 834 C CA . LEU A 1 106 ? -17.375 0.398 -7.790 1.00 89.50 106 LEU A CA 1
ATOM 835 C C . LEU A 1 106 ? -18.613 -0.385 -8.212 1.00 89.50 106 LEU A C 1
ATOM 837 O O . LEU A 1 106 ? -19.472 -0.654 -7.375 1.00 89.50 106 LEU A O 1
ATOM 841 N N . ASP A 1 107 ? -18.747 -0.707 -9.490 1.00 90.81 107 ASP A N 1
ATOM 842 C CA . ASP A 1 107 ? -19.808 -1.600 -9.948 1.00 90.81 107 ASP A CA 1
ATOM 843 C C . ASP A 1 107 ? -19.576 -3.039 -9.458 1.00 90.81 107 ASP A C 1
ATOM 845 O O . ASP A 1 107 ? -18.508 -3.408 -8.961 1.00 90.81 107 ASP A O 1
ATOM 849 N N . GLU A 1 108 ? -20.625 -3.851 -9.549 1.00 91.81 108 GLU A N 1
ATOM 850 C CA . GLU A 1 108 ? -20.618 -5.204 -9.001 1.00 91.81 108 GLU A CA 1
ATOM 851 C C . GLU A 1 108 ? -19.673 -6.143 -9.757 1.00 91.81 108 GLU A C 1
ATOM 853 O O . GLU A 1 108 ? -19.018 -6.957 -9.112 1.00 91.81 108 GLU A O 1
ATOM 858 N N . GLU A 1 109 ? -19.548 -5.988 -11.076 1.00 92.44 109 GLU A N 1
ATOM 859 C CA . GLU A 1 109 ? -18.684 -6.824 -11.914 1.00 92.44 109 GLU A CA 1
ATOM 860 C C . GLU A 1 109 ? -17.212 -6.608 -11.556 1.00 92.44 109 GLU A C 1
ATOM 862 O O . GLU A 1 109 ? -16.505 -7.557 -11.219 1.00 92.44 109 GLU A O 1
ATOM 867 N N . ASN A 1 110 ? -16.772 -5.351 -11.510 1.00 91.69 110 ASN A N 1
ATOM 868 C CA . ASN A 1 110 ? -15.412 -5.014 -11.105 1.00 91.69 110 ASN A CA 1
ATOM 869 C C . ASN A 1 110 ? -15.121 -5.397 -9.649 1.00 91.69 110 ASN A C 1
ATOM 871 O O . ASN A 1 110 ? -14.013 -5.830 -9.327 1.00 91.69 110 ASN A O 1
ATOM 875 N N . PHE A 1 111 ? -16.103 -5.265 -8.753 1.00 94.00 111 PHE A N 1
ATOM 876 C CA . PHE A 1 111 ? -15.959 -5.758 -7.387 1.00 94.00 111 PHE A CA 1
ATOM 877 C C . PHE A 1 111 ? -15.750 -7.278 -7.351 1.00 94.00 111 PHE A C 1
ATOM 879 O O . PHE A 1 111 ? -14.866 -7.750 -6.636 1.00 94.00 111 PHE A O 1
ATOM 886 N N . ASP A 1 112 ? -16.539 -8.039 -8.108 1.00 95.06 112 ASP A N 1
ATOM 887 C CA . ASP A 1 112 ? -16.443 -9.497 -8.138 1.00 95.06 112 ASP A CA 1
ATOM 888 C C . ASP A 1 112 ? -15.095 -9.950 -8.725 1.00 95.06 112 ASP A C 1
ATOM 890 O O . ASP A 1 112 ? -14.462 -10.836 -8.151 1.00 95.06 112 ASP A O 1
ATOM 894 N N . VAL A 1 113 ? -14.581 -9.270 -9.760 1.00 94.00 113 VAL A N 1
ATOM 895 C CA . VAL A 1 113 ? -13.225 -9.502 -10.295 1.00 94.00 113 VAL A CA 1
ATOM 896 C C . VAL A 1 113 ? -12.155 -9.319 -9.216 1.00 94.00 113 VAL A C 1
ATOM 898 O O . VAL A 1 113 ? -11.312 -10.196 -9.042 1.00 94.00 113 VAL A O 1
ATOM 901 N N . ILE A 1 114 ? -12.200 -8.226 -8.442 1.00 94.19 114 ILE A N 1
ATOM 902 C CA . ILE A 1 114 ? -11.249 -8.004 -7.336 1.00 94.19 114 ILE A CA 1
ATOM 903 C C . ILE A 1 114 ? -11.324 -9.149 -6.321 1.00 94.19 114 ILE A C 1
ATOM 905 O O . ILE A 1 114 ? -10.296 -9.639 -5.859 1.00 94.19 114 ILE A O 1
ATOM 909 N N . ILE A 1 115 ? -12.530 -9.593 -5.960 1.00 96.75 115 ILE A N 1
ATOM 910 C CA . ILE A 1 115 ? -12.706 -10.684 -4.997 1.00 96.75 115 ILE A CA 1
ATOM 911 C C . ILE A 1 115 ? -12.141 -12.008 -5.523 1.00 96.75 115 ILE A C 1
ATOM 913 O O . ILE A 1 115 ? -11.525 -12.729 -4.737 1.00 96.75 115 ILE A O 1
ATOM 917 N N . GLU A 1 116 ? -12.326 -12.336 -6.803 1.00 95.31 116 GLU A N 1
ATOM 918 C CA . GLU A 1 116 ? -11.748 -13.548 -7.398 1.00 95.31 116 GLU A CA 1
ATOM 919 C C . GLU A 1 116 ? -10.218 -13.475 -7.454 1.00 95.31 116 GLU A C 1
ATOM 921 O O . GLU A 1 116 ? -9.557 -14.390 -6.966 1.00 95.31 116 GLU A O 1
ATOM 926 N N . LEU A 1 117 ? -9.644 -12.345 -7.883 1.00 92.81 117 LEU A N 1
ATOM 927 C CA . LEU A 1 117 ? -8.189 -12.146 -7.870 1.00 92.81 117 LEU A CA 1
ATOM 928 C C . LEU A 1 117 ? -7.595 -12.312 -6.461 1.00 92.81 117 LEU A C 1
ATOM 930 O O . LEU A 1 117 ? -6.552 -12.939 -6.288 1.00 92.81 117 LEU A O 1
ATOM 934 N N . LEU A 1 118 ? -8.271 -11.807 -5.422 1.00 93.75 118 LEU A N 1
ATOM 935 C CA . LEU A 1 118 ? -7.840 -11.996 -4.032 1.00 93.75 118 LEU A CA 1
ATOM 936 C C . LEU A 1 118 ? -7.919 -13.455 -3.559 1.00 93.75 118 LEU A C 1
ATOM 938 O O . LEU A 1 118 ? -7.158 -13.839 -2.672 1.00 93.75 118 LEU A O 1
ATOM 942 N N . LYS A 1 119 ? -8.855 -14.253 -4.084 1.00 93.56 119 LYS A N 1
ATOM 943 C CA . LYS A 1 119 ? -8.979 -15.682 -3.749 1.00 93.56 119 LYS A CA 1
ATOM 944 C C . LYS A 1 119 ? -7.904 -16.527 -4.428 1.00 93.56 119 LYS A C 1
ATOM 946 O O . LYS A 1 119 ? -7.523 -17.549 -3.865 1.00 93.56 119 LYS A O 1
ATOM 951 N N . GLU A 1 120 ? -7.464 -16.121 -5.615 1.00 91.19 120 GLU A N 1
ATOM 952 C CA . GLU A 1 120 ? -6.433 -16.812 -6.399 1.00 91.19 120 GLU A CA 1
ATOM 953 C C . GLU A 1 120 ? -5.007 -16.413 -5.997 1.00 91.19 120 GLU A C 1
ATOM 955 O O . GLU A 1 120 ? -4.055 -17.122 -6.311 1.00 91.19 120 GLU A O 1
ATOM 960 N N . MET A 1 121 ? -4.844 -15.302 -5.277 1.00 86.00 121 MET A N 1
ATOM 961 C CA . MET A 1 121 ? -3.537 -14.801 -4.867 1.00 86.00 121 MET A CA 1
ATOM 962 C C . MET A 1 121 ? -2.848 -15.698 -3.825 1.00 86.00 121 MET A C 1
ATOM 964 O O . MET A 1 121 ? -3.379 -15.968 -2.741 1.00 86.00 121 MET A O 1
ATOM 968 N N . ASP A 1 122 ? -1.603 -16.076 -4.118 1.00 80.19 122 ASP A N 1
ATOM 969 C CA . ASP A 1 122 ? -0.769 -16.895 -3.241 1.00 80.19 122 ASP A CA 1
ATOM 970 C C . ASP A 1 122 ? -0.605 -16.287 -1.839 1.00 80.19 122 ASP A C 1
ATOM 972 O O . ASP A 1 122 ? -0.286 -15.111 -1.654 1.00 80.19 122 ASP A O 1
ATOM 976 N N . GLY A 1 123 ? -0.807 -17.120 -0.816 1.00 77.00 123 GLY A N 1
ATOM 977 C CA . GLY A 1 123 ? -0.670 -16.722 0.588 1.00 77.00 123 GLY A CA 1
ATOM 978 C C . GLY A 1 123 ? -1.839 -15.901 1.144 1.00 77.00 123 GLY A C 1
ATOM 979 O O . GLY A 1 123 ? -1.848 -15.614 2.342 1.00 77.00 123 GLY A O 1
ATOM 980 N N . VAL A 1 124 ? -2.849 -15.567 0.334 1.00 87.75 124 VAL A N 1
ATOM 981 C CA . VAL A 1 124 ? -4.059 -14.871 0.786 1.00 87.75 124 VAL A CA 1
ATOM 982 C C . VAL A 1 124 ? -5.181 -15.872 1.041 1.00 87.75 124 VAL A C 1
ATOM 984 O O . VAL A 1 124 ? -5.454 -16.773 0.259 1.00 87.75 124 VAL A O 1
ATOM 987 N N . THR A 1 125 ? -5.835 -15.760 2.198 1.00 90.88 125 THR A N 1
ATOM 988 C CA . THR A 1 125 ? -6.907 -16.677 2.609 1.00 90.88 125 THR A CA 1
ATOM 989 C C . THR A 1 125 ? -8.173 -15.920 2.980 1.00 90.88 125 THR A C 1
ATOM 991 O O . THR A 1 125 ? -8.163 -15.051 3.857 1.00 90.88 125 THR A O 1
ATOM 994 N N . LEU A 1 126 ? -9.306 -16.324 2.404 1.00 94.94 126 LEU A N 1
ATOM 995 C CA . LEU A 1 126 ? -10.627 -15.889 2.852 1.00 94.94 126 LEU A CA 1
ATOM 996 C C . LEU A 1 126 ? -10.963 -16.535 4.207 1.00 94.94 126 LEU A C 1
ATOM 998 O O . LEU A 1 126 ? -11.180 -17.741 4.303 1.00 94.94 126 LEU A O 1
ATOM 1002 N N . LYS A 1 127 ? -11.020 -15.737 5.278 1.00 90.38 127 LYS A N 1
ATOM 1003 C CA . LYS A 1 127 ? -11.355 -16.214 6.633 1.00 90.38 127 LYS A CA 1
ATOM 1004 C C . LYS A 1 127 ? -12.837 -16.141 6.960 1.00 90.38 127 LYS A C 1
ATOM 1006 O O . LYS A 1 127 ? -13.307 -16.892 7.809 1.00 90.38 127 LYS A O 1
ATOM 1011 N N . ASN A 1 128 ? -13.553 -15.186 6.377 1.00 89.75 128 ASN A N 1
ATOM 1012 C CA . ASN A 1 128 ? -14.974 -14.997 6.640 1.00 89.75 128 ASN A CA 1
ATOM 1013 C C . ASN A 1 128 ? -15.655 -14.369 5.425 1.00 89.75 128 ASN A C 1
ATOM 1015 O O . ASN A 1 128 ? -15.096 -13.468 4.800 1.00 89.75 128 ASN A O 1
ATOM 1019 N N . TYR A 1 129 ? -16.869 -14.826 5.147 1.00 94.12 129 TYR A N 1
ATOM 1020 C CA . TYR A 1 129 ? -17.793 -14.240 4.196 1.00 94.12 129 TYR A CA 1
ATOM 1021 C C . TYR A 1 129 ? -19.182 -14.141 4.834 1.00 94.12 129 TYR A C 1
ATOM 1023 O O . TYR A 1 129 ? -19.653 -15.091 5.462 1.00 94.12 129 TYR A O 1
ATOM 1031 N N . SER A 1 130 ? -19.845 -12.998 4.667 1.00 88.62 130 SER A N 1
ATOM 1032 C CA . SER A 1 130 ? -21.221 -12.801 5.124 1.00 88.62 130 SER A CA 1
ATOM 1033 C C . SER A 1 130 ? -22.014 -11.909 4.174 1.00 88.62 130 SER A C 1
ATOM 1035 O O . SER A 1 130 ? -21.460 -11.012 3.537 1.00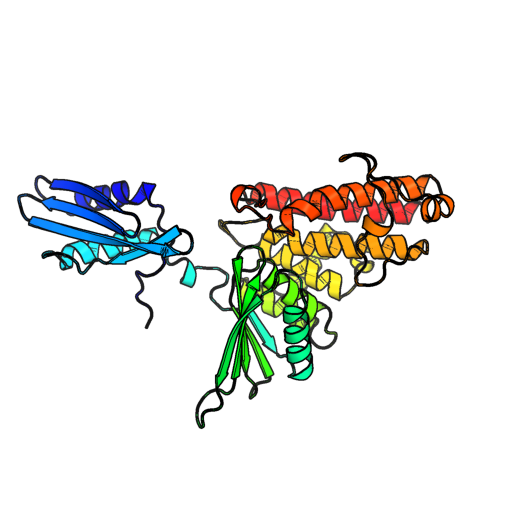 88.62 130 SER A O 1
ATOM 1037 N N . VAL A 1 131 ? -23.324 -12.140 4.116 1.00 91.75 131 VAL A N 1
ATOM 1038 C CA . VAL A 1 131 ? -24.274 -11.351 3.327 1.00 91.75 131 VAL A CA 1
ATOM 1039 C C . VAL A 1 131 ? -25.361 -10.822 4.251 1.00 91.75 131 VAL A C 1
ATOM 1041 O O . VAL A 1 131 ? -25.863 -11.546 5.109 1.00 91.75 131 VAL A O 1
ATOM 1044 N N . SER A 1 132 ? -25.722 -9.558 4.068 1.00 82.81 132 SER A N 1
ATOM 1045 C CA . SER A 1 132 ? -26.917 -8.952 4.645 1.00 82.81 132 SER A CA 1
ATOM 1046 C C . SER A 1 132 ? -27.882 -8.636 3.517 1.00 82.81 132 SER A C 1
ATOM 1048 O O . SER A 1 132 ? -27.544 -7.857 2.630 1.00 82.81 132 SER A O 1
ATOM 1050 N N . ASP A 1 133 ? -29.070 -9.230 3.569 1.00 84.94 133 ASP A N 1
ATOM 1051 C CA . ASP A 1 133 ? -30.168 -8.973 2.628 1.00 84.94 133 ASP A CA 1
ATOM 1052 C C . ASP A 1 133 ? -31.507 -8.792 3.369 1.00 84.94 133 ASP A C 1
ATOM 1054 O O . ASP A 1 133 ? -32.583 -9.110 2.872 1.00 84.94 133 ASP A O 1
ATOM 1058 N N . GLN A 1 134 ? -31.442 -8.322 4.619 1.00 77.12 134 GLN A N 1
ATOM 1059 C CA . GLN A 1 134 ? -32.640 -8.099 5.424 1.00 77.12 134 GLN A CA 1
ATOM 1060 C C . GLN A 1 134 ? -33.405 -6.862 4.946 1.00 77.12 134 GLN A C 1
ATOM 1062 O O . GLN A 1 134 ? -32.825 -5.813 4.652 1.00 77.12 134 GLN A O 1
ATOM 1067 N N . GLU A 1 135 ? -34.730 -6.979 4.922 1.00 69.81 135 GLU A N 1
ATOM 1068 C CA . GLU A 1 135 ? -35.634 -5.873 4.623 1.00 69.81 135 GLU A CA 1
ATOM 1069 C C . GLU A 1 135 ? -35.447 -4.741 5.655 1.00 69.81 135 GLU A C 1
ATOM 1071 O O . GLU A 1 135 ? -35.305 -4.993 6.853 1.00 69.81 135 GLU A O 1
ATOM 1076 N N . ASN A 1 136 ? -35.402 -3.486 5.194 1.00 70.19 136 ASN A N 1
ATOM 1077 C CA . ASN A 1 136 ? -35.089 -2.286 5.995 1.00 70.19 136 ASN A CA 1
ATOM 1078 C C . ASN A 1 136 ? -33.669 -2.213 6.599 1.00 70.19 136 ASN A C 1
ATOM 1080 O O . ASN A 1 136 ? -33.420 -1.389 7.480 1.00 70.19 136 ASN A O 1
ATOM 1084 N N . GLN A 1 137 ? -32.717 -3.018 6.118 1.00 70.62 137 GLN A N 1
ATOM 1085 C CA . GLN A 1 137 ? -31.295 -2.874 6.445 1.00 70.62 137 GLN A CA 1
ATOM 1086 C C . GLN A 1 137 ? -30.453 -2.621 5.194 1.00 70.62 137 GLN A C 1
ATOM 1088 O O . GLN A 1 137 ? -30.876 -2.850 4.061 1.00 70.62 137 GLN A O 1
ATOM 1093 N N . ALA A 1 138 ? -29.229 -2.129 5.400 1.00 71.69 138 ALA A N 1
ATOM 1094 C CA . ALA A 1 138 ? -28.269 -2.010 4.315 1.00 71.69 138 ALA A CA 1
ATOM 1095 C C . ALA A 1 138 ? -27.958 -3.405 3.752 1.00 71.69 138 ALA A C 1
ATOM 1097 O O . ALA A 1 138 ? -27.531 -4.299 4.493 1.00 71.69 138 ALA A O 1
ATOM 1098 N N . LYS A 1 139 ? -28.145 -3.563 2.441 1.00 85.31 139 LYS A N 1
ATOM 1099 C CA . LYS A 1 139 ? -27.775 -4.781 1.728 1.00 85.31 139 LYS A CA 1
ATOM 1100 C C . LYS A 1 139 ? -26.288 -4.762 1.415 1.00 85.31 139 LYS A C 1
ATOM 1102 O O . LYS A 1 139 ? -25.783 -3.760 0.899 1.00 85.31 139 LYS A O 1
ATOM 1107 N N . TYR A 1 140 ? -25.573 -5.820 1.785 1.00 89.12 140 TYR A N 1
ATOM 1108 C CA . TYR A 1 140 ? -24.134 -5.883 1.558 1.00 89.12 140 TYR A CA 1
ATOM 1109 C C . TYR A 1 140 ? -23.573 -7.302 1.499 1.00 89.12 140 TYR A C 1
ATOM 1111 O O . TYR A 1 140 ? -24.098 -8.221 2.124 1.00 89.12 140 TYR A O 1
ATOM 1119 N N . ARG A 1 141 ? -22.426 -7.433 0.828 1.00 95.12 141 ARG A N 1
ATOM 1120 C CA . ARG A 1 141 ? -21.507 -8.578 0.906 1.00 95.12 141 ARG A CA 1
ATOM 1121 C C . ARG A 1 141 ? -20.270 -8.147 1.693 1.00 95.12 141 ARG A C 1
ATOM 1123 O O . ARG A 1 141 ? -19.768 -7.049 1.474 1.00 95.12 141 ARG A O 1
ATOM 1130 N N . LEU A 1 142 ? -19.796 -8.955 2.634 1.00 91.50 142 LEU A N 1
ATOM 1131 C CA . LEU A 1 142 ? -18.624 -8.653 3.458 1.00 91.50 142 LEU A CA 1
ATOM 1132 C C . LEU A 1 142 ? -17.664 -9.835 3.441 1.00 91.50 142 LEU A C 1
ATOM 1134 O O . LEU A 1 142 ? -18.039 -10.944 3.813 1.00 91.50 142 LEU A O 1
ATOM 1138 N N . TYR A 1 143 ? -16.421 -9.559 3.070 1.00 96.81 143 TYR A N 1
ATOM 1139 C CA . TYR A 1 143 ? -15.316 -10.500 2.986 1.00 96.81 143 TYR A CA 1
ATOM 1140 C C . TYR A 1 143 ? -14.222 -10.090 3.968 1.00 96.81 143 TYR A C 1
ATOM 1142 O O . TYR A 1 143 ? -13.936 -8.906 4.144 1.00 96.81 143 TYR A O 1
ATOM 1150 N N . ARG A 1 144 ? -13.593 -11.069 4.614 1.00 92.69 144 ARG A N 1
ATOM 1151 C CA . ARG A 1 144 ? -12.394 -10.871 5.431 1.00 92.69 144 ARG A CA 1
ATOM 1152 C C . ARG A 1 144 ? -11.271 -11.730 4.878 1.00 92.69 144 ARG A C 1
ATOM 1154 O O . ARG A 1 144 ? -11.336 -12.954 5.001 1.00 92.69 144 ARG A O 1
ATOM 1161 N N . PHE A 1 145 ? -10.239 -11.082 4.364 1.00 91.88 145 PHE A N 1
ATOM 1162 C CA . PHE A 1 145 ? -9.025 -11.733 3.887 1.00 91.88 145 PHE A CA 1
ATOM 1163 C C . PHE A 1 145 ? -7.907 -11.592 4.913 1.00 91.88 145 PHE A C 1
ATOM 1165 O O . PHE A 1 145 ? -7.844 -10.599 5.642 1.00 91.88 145 PHE A O 1
ATOM 1172 N N . VAL A 1 146 ? -7.053 -12.608 4.980 1.00 84.38 146 VAL A N 1
ATOM 1173 C CA . VAL A 1 146 ? -5.813 -12.603 5.758 1.00 84.38 146 VAL A CA 1
ATOM 1174 C C . VAL A 1 146 ? -4.665 -12.955 4.832 1.00 84.38 146 VAL A C 1
ATOM 1176 O O . VAL A 1 146 ? -4.774 -13.929 4.091 1.00 84.38 146 VAL A O 1
ATOM 1179 N N . GLY A 1 147 ? -3.613 -12.147 4.861 1.00 77.38 147 GLY A N 1
ATOM 1180 C CA . GLY A 1 147 ? -2.459 -12.278 3.988 1.00 77.38 147 GLY A CA 1
ATOM 1181 C C . GLY A 1 147 ? -1.362 -13.127 4.617 1.00 77.38 147 GLY A C 1
ATOM 1182 O O . GLY A 1 147 ? -1.485 -13.555 5.772 1.00 77.38 147 GLY A O 1
ATOM 1183 N N . PRO A 1 148 ? -0.263 -13.352 3.881 1.00 68.25 148 PRO A N 1
ATOM 1184 C CA . PRO A 1 148 ? 0.819 -14.230 4.319 1.00 68.25 148 PRO A CA 1
ATOM 1185 C C . PRO A 1 148 ? 1.519 -13.711 5.582 1.00 68.25 148 PRO A C 1
ATOM 1187 O O . PRO A 1 148 ? 1.993 -14.500 6.391 1.00 68.25 148 PRO A O 1
ATOM 1190 N N . ALA A 1 149 ? 1.523 -12.389 5.788 1.00 63.84 149 ALA A N 1
ATOM 1191 C CA . ALA A 1 149 ? 2.080 -11.725 6.968 1.00 63.84 149 ALA A CA 1
ATOM 1192 C C . ALA A 1 149 ? 1.106 -11.668 8.163 1.00 63.84 149 ALA A C 1
ATOM 1194 O O . ALA A 1 149 ? 1.388 -11.021 9.172 1.00 63.84 149 ALA A O 1
ATOM 1195 N N . GLY A 1 150 ? -0.088 -12.257 8.035 1.00 67.12 150 GLY A N 1
ATOM 1196 C CA . GLY A 1 150 ? -1.171 -12.112 9.008 1.00 67.12 150 GLY A CA 1
ATOM 1197 C C . GLY A 1 150 ? -1.889 -10.759 8.950 1.00 67.12 150 GLY A C 1
ATOM 1198 O O . GLY A 1 150 ? -2.787 -10.507 9.764 1.00 67.12 150 GLY A O 1
ATOM 1199 N N . ASP A 1 151 ? -1.550 -9.893 7.988 1.00 73.00 151 ASP A N 1
ATOM 1200 C CA . ASP A 1 151 ? -2.306 -8.675 7.730 1.00 73.00 151 ASP A CA 1
ATOM 1201 C C . ASP A 1 151 ? -3.745 -9.028 7.357 1.00 73.00 151 ASP A C 1
ATOM 1203 O O . ASP A 1 151 ? -4.033 -10.068 6.771 1.00 73.00 151 ASP A O 1
ATOM 1207 N N . THR A 1 152 ? -4.689 -8.205 7.800 1.00 81.19 152 THR A N 1
ATOM 1208 C CA . THR A 1 152 ? -6.114 -8.490 7.641 1.00 81.19 152 THR A CA 1
ATOM 1209 C C . THR A 1 152 ? -6.800 -7.280 7.054 1.00 81.19 152 THR A C 1
ATOM 1211 O O . THR A 1 152 ? -6.706 -6.183 7.612 1.00 81.19 152 THR A O 1
ATOM 1214 N N . ILE A 1 153 ? -7.574 -7.517 6.001 1.00 88.00 153 ILE A N 1
ATOM 1215 C CA . ILE A 1 153 ? -8.502 -6.530 5.465 1.00 88.00 153 ILE A CA 1
ATOM 1216 C C . ILE A 1 153 ? -9.931 -7.063 5.518 1.00 88.00 153 ILE A C 1
ATOM 1218 O O . ILE A 1 153 ? -10.194 -8.262 5.389 1.00 88.00 153 ILE A O 1
ATOM 1222 N N . VAL A 1 154 ? -10.869 -6.153 5.739 1.00 88.25 154 VAL A N 1
ATOM 1223 C CA . VAL A 1 154 ? -12.302 -6.395 5.608 1.00 88.25 154 VAL A CA 1
ATOM 1224 C C . VAL A 1 154 ? -12.794 -5.558 4.444 1.00 88.25 154 VAL A C 1
ATOM 1226 O O . VAL A 1 154 ? -12.689 -4.335 4.486 1.00 88.25 154 VAL A O 1
ATOM 1229 N N . ILE A 1 155 ? -13.345 -6.216 3.432 1.00 94.44 155 ILE A N 1
ATOM 1230 C CA . ILE A 1 155 ? -13.934 -5.569 2.265 1.00 94.44 155 ILE A CA 1
ATOM 1231 C C . ILE A 1 155 ? -15.441 -5.762 2.336 1.00 94.44 155 ILE A C 1
ATOM 1233 O O . ILE A 1 155 ? -15.939 -6.884 2.418 1.00 94.44 155 ILE A O 1
ATOM 1237 N N . LYS A 1 156 ? -16.179 -4.662 2.324 1.00 91.50 156 LYS A N 1
ATOM 1238 C CA . LYS A 1 156 ? -17.632 -4.629 2.369 1.00 91.50 156 LYS A CA 1
ATOM 1239 C C . LYS A 1 156 ? -18.157 -3.921 1.130 1.00 91.50 156 LYS A C 1
ATOM 1241 O O . LYS A 1 156 ? -17.776 -2.789 0.862 1.00 91.50 156 LYS A O 1
ATOM 1246 N N . TYR A 1 157 ? -19.061 -4.568 0.415 1.00 94.12 157 TYR A N 1
ATOM 1247 C CA . TYR A 1 157 ? -19.710 -4.030 -0.769 1.00 94.12 157 TYR A CA 1
ATOM 1248 C C . TYR A 1 157 ? -21.192 -3.824 -0.510 1.00 94.12 157 TYR A C 1
ATOM 1250 O O . TYR A 1 157 ? -21.904 -4.784 -0.217 1.00 94.12 157 TYR A O 1
ATOM 1258 N N . TYR A 1 158 ? -21.648 -2.580 -0.602 1.00 85.38 158 TYR A N 1
ATOM 1259 C CA . TYR A 1 158 ? -23.053 -2.218 -0.471 1.00 85.38 158 TYR A CA 1
ATOM 1260 C C . TYR A 1 158 ? -23.727 -2.308 -1.840 1.00 85.38 158 TYR A C 1
ATOM 1262 O O . TYR A 1 158 ? -23.530 -1.437 -2.686 1.00 85.38 158 TYR A O 1
ATOM 1270 N N . THR A 1 159 ? -24.545 -3.339 -2.044 1.00 86.62 159 THR A N 1
ATOM 1271 C CA . THR A 1 159 ? -25.175 -3.632 -3.345 1.00 86.62 159 THR A CA 1
ATOM 1272 C C . THR A 1 159 ? -26.151 -2.540 -3.782 1.00 86.62 159 THR A C 1
ATOM 1274 O O . THR A 1 159 ? -26.269 -2.253 -4.964 1.00 86.62 159 THR A O 1
ATOM 1277 N N . ASN A 1 160 ? -26.799 -1.863 -2.830 1.00 82.44 160 ASN A N 1
ATOM 1278 C CA . ASN A 1 160 ? -27.765 -0.799 -3.128 1.00 82.44 160 ASN A CA 1
ATOM 1279 C C . ASN A 1 160 ? -27.123 0.511 -3.606 1.00 82.44 160 ASN A C 1
ATOM 1281 O O . ASN A 1 160 ? -27.809 1.339 -4.196 1.00 82.44 160 ASN A O 1
ATOM 1285 N N . THR A 1 161 ? -25.855 0.754 -3.266 1.00 81.56 161 THR A N 1
ATOM 1286 C CA . THR A 1 161 ? -25.180 2.038 -3.525 1.00 81.56 161 THR A CA 1
ATOM 1287 C C . THR A 1 161 ? -23.929 1.893 -4.379 1.00 81.56 161 THR A C 1
ATOM 1289 O O . THR A 1 161 ? -23.246 2.893 -4.593 1.00 81.56 161 THR A O 1
ATOM 1292 N N . SER A 1 162 ? -23.612 0.673 -4.827 1.00 87.81 162 SER A N 1
ATOM 1293 C CA . SER A 1 162 ? -22.388 0.349 -5.570 1.00 87.81 162 SER A CA 1
ATOM 1294 C C . SER A 1 162 ? -21.142 0.905 -4.879 1.00 87.81 162 SER A C 1
ATOM 1296 O O . SER A 1 162 ? -20.274 1.522 -5.491 1.00 87.81 162 SER A O 1
ATOM 1298 N N . ARG A 1 163 ? -21.096 0.771 -3.548 1.00 86.69 163 ARG A N 1
ATOM 1299 C CA . ARG A 1 163 ? -20.014 1.307 -2.721 1.00 86.69 163 ARG A CA 1
ATOM 1300 C C . ARG A 1 163 ? -19.195 0.175 -2.146 1.00 86.69 163 ARG A C 1
ATOM 1302 O O . ARG A 1 163 ? -19.704 -0.617 -1.351 1.00 86.69 163 ARG A O 1
ATOM 1309 N N . MET A 1 164 ? -17.908 0.176 -2.461 1.00 92.75 164 MET A N 1
ATOM 1310 C CA . MET A 1 164 ? -16.927 -0.633 -1.760 1.00 92.75 164 MET A CA 1
ATOM 1311 C C . MET A 1 164 ? -16.373 0.152 -0.566 1.00 92.75 164 MET A C 1
ATOM 1313 O O . MET A 1 164 ? -16.094 1.352 -0.645 1.00 92.75 164 MET A O 1
ATOM 1317 N N . GLN A 1 165 ? -16.232 -0.528 0.564 1.00 89.44 165 GLN A N 1
ATOM 1318 C CA . GLN A 1 165 ? -15.556 -0.050 1.758 1.00 89.44 165 GLN A CA 1
ATOM 1319 C C . GLN A 1 165 ? -14.511 -1.081 2.174 1.00 89.44 165 GLN A C 1
ATOM 1321 O O . GLN A 1 165 ? -14.838 -2.248 2.373 1.00 89.44 165 GLN A O 1
ATOM 1326 N N . MET A 1 166 ? -13.271 -0.648 2.347 1.00 90.50 166 MET A N 1
ATOM 1327 C CA . MET A 1 166 ? -12.164 -1.469 2.809 1.00 90.50 166 MET A CA 1
ATOM 1328 C C . MET A 1 166 ? -11.646 -0.936 4.148 1.00 90.50 166 MET A C 1
ATOM 1330 O O . MET A 1 166 ? -11.415 0.258 4.321 1.00 90.50 166 MET A O 1
ATOM 1334 N N . GLN A 1 167 ? -11.492 -1.826 5.123 1.00 81.25 167 GLN A N 1
ATOM 1335 C CA . GLN A 1 167 ? -10.955 -1.525 6.449 1.00 81.25 167 GLN A CA 1
ATOM 1336 C C . GLN A 1 167 ? -9.774 -2.444 6.741 1.00 81.25 167 GLN A C 1
ATOM 1338 O O . GLN A 1 167 ? -9.859 -3.653 6.541 1.00 81.25 167 GLN A O 1
ATOM 1343 N N . GLY A 1 168 ? -8.690 -1.883 7.255 1.00 76.38 168 GLY A N 1
ATOM 1344 C CA . GLY A 1 168 ? -7.447 -2.594 7.522 1.00 76.38 168 GLY A CA 1
ATOM 1345 C C . GLY A 1 168 ? -6.310 -1.594 7.654 1.00 76.38 168 GLY A C 1
ATOM 1346 O O . GLY A 1 168 ? -6.546 -0.393 7.599 1.00 76.38 168 GLY A O 1
ATOM 1347 N N . LYS A 1 169 ? -5.087 -2.082 7.847 1.00 75.06 169 LYS A N 1
ATOM 1348 C CA . LYS A 1 169 ? -3.885 -1.256 7.668 1.00 75.06 169 LYS A CA 1
ATOM 1349 C C . LYS A 1 169 ? -3.488 -1.282 6.183 1.00 75.06 169 LYS A C 1
ATOM 1351 O O . LYS A 1 169 ? -3.773 -2.295 5.542 1.00 75.06 169 LYS A O 1
ATOM 1356 N N . PRO A 1 170 ? -2.814 -0.245 5.647 1.00 78.12 170 PRO A N 1
ATOM 1357 C CA . PRO A 1 170 ? -2.330 -0.222 4.263 1.00 78.12 170 PRO A CA 1
ATOM 1358 C C . PRO A 1 170 ? -1.086 -1.111 4.081 1.00 78.12 170 PRO A C 1
ATOM 1360 O O . PRO A 1 170 ? -0.012 -0.645 3.718 1.00 78.12 170 PRO A O 1
ATOM 1363 N N . LEU A 1 171 ? -1.230 -2.389 4.424 1.00 77.31 171 LEU A N 1
ATOM 1364 C CA . LEU A 1 171 ? -0.225 -3.435 4.253 1.00 77.31 171 LEU A CA 1
ATOM 1365 C C . LEU A 1 171 ? -0.457 -4.143 2.906 1.00 77.31 171 LEU A C 1
ATOM 1367 O O . LEU A 1 171 ? -1.199 -3.646 2.058 1.00 77.31 171 LEU A O 1
ATOM 1371 N N . PHE A 1 172 ? 0.154 -5.313 2.728 1.00 78.38 172 PHE A N 1
ATOM 1372 C CA . PHE A 1 172 ? 0.179 -6.064 1.476 1.00 78.38 172 PHE A CA 1
ATOM 1373 C C . PHE A 1 172 ? -1.189 -6.176 0.780 1.00 78.38 172 PHE A C 1
ATOM 1375 O O . PHE A 1 172 ? -1.353 -5.621 -0.304 1.00 78.38 172 PHE A O 1
ATOM 1382 N N . ILE A 1 173 ? -2.202 -6.806 1.399 1.00 85.38 173 ILE A N 1
ATOM 1383 C CA . ILE A 1 173 ? -3.473 -7.053 0.685 1.00 85.38 173 ILE A CA 1
ATOM 1384 C C . ILE A 1 173 ? -4.194 -5.738 0.358 1.00 85.38 173 ILE A C 1
ATOM 1386 O O . ILE A 1 173 ? -4.831 -5.609 -0.685 1.00 85.38 173 ILE A O 1
ATOM 1390 N N . PHE A 1 174 ? -4.095 -4.738 1.238 1.00 87.56 174 PHE A N 1
ATOM 1391 C CA . PHE A 1 174 ? -4.708 -3.432 0.996 1.00 87.56 174 PHE A CA 1
ATOM 1392 C C . PHE A 1 174 ? -4.118 -2.775 -0.258 1.00 87.56 174 PHE A C 1
ATOM 1394 O O . PHE A 1 174 ? -4.867 -2.292 -1.105 1.00 87.56 174 PHE A O 1
ATOM 1401 N N . ASN A 1 175 ? -2.789 -2.783 -0.386 1.00 83.06 175 ASN A N 1
ATOM 1402 C CA . ASN A 1 175 ? -2.100 -2.199 -1.535 1.00 83.06 175 ASN A CA 1
ATOM 1403 C C . ASN A 1 175 ? -2.375 -2.981 -2.830 1.00 83.06 175 ASN A C 1
ATOM 1405 O O . ASN A 1 175 ? -2.495 -2.364 -3.887 1.00 83.06 175 ASN A O 1
ATOM 1409 N N . GLU A 1 176 ? -2.569 -4.302 -2.754 1.00 87.19 176 GLU A N 1
ATOM 1410 C CA . GLU A 1 176 ? -3.010 -5.101 -3.905 1.00 87.19 176 GLU A CA 1
ATOM 1411 C C . GLU A 1 176 ? -4.396 -4.670 -4.403 1.00 87.19 176 GLU A C 1
ATOM 1413 O O . GLU A 1 176 ? -4.567 -4.412 -5.595 1.00 87.19 176 GLU A O 1
ATOM 1418 N N . VAL A 1 177 ? -5.364 -4.477 -3.500 1.00 91.19 177 VAL A N 1
ATOM 1419 C CA . VAL A 1 177 ? -6.701 -3.977 -3.871 1.00 91.19 177 VAL A CA 1
ATOM 1420 C C . VAL A 1 177 ? -6.624 -2.578 -4.482 1.00 91.19 177 VAL A C 1
ATOM 1422 O O . VAL A 1 177 ? -7.248 -2.323 -5.511 1.00 91.19 177 VAL A O 1
ATOM 1425 N N . VAL A 1 178 ? -5.846 -1.667 -3.888 1.00 89.94 178 VAL A N 1
ATOM 1426 C CA . VAL A 1 178 ? -5.646 -0.315 -4.442 1.00 89.94 178 VAL A CA 1
ATOM 1427 C C . VAL A 1 178 ? -5.024 -0.378 -5.837 1.00 89.94 178 VAL A C 1
ATOM 1429 O O . VAL A 1 178 ? -5.437 0.374 -6.720 1.00 89.94 178 VAL A O 1
ATOM 1432 N N . SER A 1 179 ? -4.090 -1.297 -6.082 1.00 87.00 179 SER A N 1
ATOM 1433 C CA . SER A 1 179 ? -3.524 -1.470 -7.419 1.00 87.00 179 SER A CA 1
ATOM 1434 C C . SER A 1 179 ? -4.547 -1.980 -8.428 1.00 87.00 179 SER A C 1
ATOM 1436 O O . SER A 1 179 ? -4.623 -1.431 -9.523 1.00 87.00 179 SER A O 1
ATOM 1438 N N . MET A 1 180 ? -5.367 -2.972 -8.068 1.00 90.31 180 MET A N 1
ATOM 1439 C CA . MET A 1 180 ? -6.432 -3.473 -8.949 1.00 90.31 180 MET A CA 1
ATOM 1440 C C . MET A 1 180 ? -7.417 -2.351 -9.316 1.00 90.31 180 MET A C 1
ATOM 1442 O O . MET A 1 180 ? -7.799 -2.202 -10.474 1.00 90.31 180 MET A O 1
ATOM 1446 N N . LEU A 1 181 ? -7.766 -1.491 -8.351 1.00 90.56 181 LEU A N 1
ATOM 1447 C CA . LEU A 1 181 ? -8.582 -0.298 -8.605 1.00 90.56 181 LEU A CA 1
ATOM 1448 C C . LEU A 1 181 ? -7.880 0.718 -9.517 1.00 90.56 181 LEU A C 1
ATOM 1450 O O . LEU A 1 181 ? -8.526 1.357 -10.340 1.00 90.56 181 LEU A O 1
ATOM 1454 N N . SER A 1 182 ? -6.560 0.861 -9.391 1.00 87.12 182 SER A N 1
ATOM 1455 C CA . SER A 1 182 ? -5.745 1.767 -10.215 1.00 87.12 182 SER A CA 1
ATOM 1456 C C . SER A 1 182 ? -5.611 1.294 -11.665 1.00 87.12 182 SER A C 1
ATOM 1458 O O . SER A 1 182 ? -5.285 2.075 -12.558 1.00 87.12 182 SER A O 1
ATOM 1460 N N . GLU A 1 183 ? -5.836 0.012 -11.923 1.00 84.19 183 GLU A N 1
ATOM 1461 C CA . GLU A 1 183 ? -5.850 -0.577 -13.263 1.00 84.19 183 GLU A CA 1
ATOM 1462 C C . GLU A 1 183 ? -7.254 -0.505 -13.894 1.00 84.19 183 GLU A C 1
ATOM 1464 O O . GLU A 1 183 ? -7.378 -0.506 -15.118 1.00 84.19 183 GLU A O 1
ATOM 1469 N N . ASN A 1 184 ? -8.302 -0.303 -13.086 1.00 78.38 184 ASN A N 1
ATOM 1470 C CA . ASN A 1 184 ? -9.677 -0.122 -13.548 1.00 78.38 184 ASN A CA 1
ATOM 1471 C C . ASN A 1 184 ? -9.908 1.284 -14.136 1.00 78.38 184 ASN A C 1
ATOM 1473 O O . ASN A 1 184 ? -10.073 2.266 -13.407 1.00 78.38 184 ASN A O 1
ATOM 1477 N N . GLY A 1 185 ? -9.945 1.370 -15.468 1.00 68.94 185 GLY A N 1
ATOM 1478 C CA . GLY A 1 185 ? -10.023 2.623 -16.228 1.00 68.94 185 GLY A CA 1
ATOM 1479 C C . GLY A 1 185 ? -11.136 3.589 -15.804 1.00 68.94 185 GLY A C 1
ATOM 1480 O O . GLY A 1 185 ? -10.903 4.796 -15.811 1.00 68.94 185 GLY A O 1
ATOM 1481 N N . ASP A 1 186 ? -12.290 3.083 -15.362 1.00 68.62 186 ASP A N 1
ATOM 1482 C CA . ASP A 1 186 ? -13.449 3.914 -15.003 1.00 68.62 186 ASP A CA 1
ATOM 1483 C C . ASP A 1 186 ? -13.337 4.553 -13.611 1.00 68.62 186 ASP A C 1
ATOM 1485 O O . ASP A 1 186 ? -14.074 5.489 -13.294 1.00 68.62 186 ASP A O 1
ATOM 1489 N N . LYS A 1 187 ? -12.434 4.046 -12.761 1.00 69.62 187 LYS A N 1
ATOM 1490 C CA . LYS A 1 187 ? -12.296 4.453 -11.351 1.00 69.62 187 LYS A CA 1
ATOM 1491 C C . LYS A 1 187 ? -10.944 5.026 -10.980 1.00 69.62 187 LYS A C 1
ATOM 1493 O O . LYS A 1 187 ? -10.792 5.522 -9.868 1.00 69.62 187 LYS A O 1
ATOM 1498 N N . GLN A 1 188 ? -10.012 5.040 -11.923 1.00 73.94 188 GLN A N 1
ATOM 1499 C CA . GLN A 1 188 ? -8.666 5.577 -11.762 1.00 73.94 188 GLN A CA 1
ATOM 1500 C C . GLN A 1 188 ? -8.620 6.966 -11.103 1.00 73.94 188 GLN A C 1
ATOM 1502 O O . GLN A 1 188 ? -7.827 7.166 -10.188 1.00 73.94 188 GLN A O 1
ATOM 1507 N N . ASP A 1 189 ? -9.507 7.881 -11.501 1.00 72.44 189 ASP A N 1
ATOM 1508 C CA . ASP A 1 189 ? -9.528 9.264 -10.990 1.00 72.44 189 ASP A CA 1
ATOM 1509 C C . ASP A 1 189 ? -10.120 9.383 -9.569 1.00 72.44 189 ASP A C 1
ATOM 1511 O O . ASP A 1 189 ? -9.964 10.395 -8.901 1.00 72.44 189 ASP A O 1
ATOM 1515 N N . GLU A 1 190 ? -10.798 8.350 -9.055 1.00 86.38 190 GLU A N 1
ATOM 1516 C CA . GLU A 1 190 ? -11.361 8.366 -7.695 1.00 86.38 190 GLU A CA 1
ATOM 1517 C C . GLU A 1 190 ? -10.397 7.764 -6.651 1.00 86.38 190 GLU A C 1
ATOM 1519 O O . GLU A 1 190 ? -10.583 7.952 -5.444 1.00 86.38 190 GLU A O 1
ATOM 1524 N N . VAL A 1 191 ? -9.367 7.025 -7.087 1.00 90.25 191 VAL A N 1
ATOM 1525 C CA . VAL A 1 191 ? -8.486 6.246 -6.198 1.00 90.25 191 VAL A CA 1
ATOM 1526 C C . VAL A 1 191 ? -7.609 7.142 -5.325 1.00 90.25 191 VAL A C 1
ATOM 1528 O O . VAL A 1 191 ? -7.440 6.850 -4.134 1.00 90.25 191 VAL A O 1
ATOM 1531 N N . VAL A 1 192 ? -7.061 8.227 -5.879 1.00 91.12 192 VAL A N 1
ATOM 1532 C CA . VAL A 1 192 ? -6.189 9.154 -5.134 1.00 91.12 192 VAL A CA 1
ATOM 1533 C C . VAL A 1 192 ? -6.997 9.901 -4.080 1.00 91.12 192 VAL A C 1
ATOM 1535 O O . VAL A 1 192 ? -6.636 9.910 -2.904 1.00 91.12 192 VAL A O 1
ATOM 1538 N N . ASP A 1 193 ? -8.156 10.416 -4.476 1.00 90.62 193 ASP A N 1
ATOM 1539 C CA . ASP A 1 193 ? -9.128 11.064 -3.600 1.00 90.62 193 ASP A CA 1
ATOM 1540 C C . ASP A 1 193 ? -9.586 10.155 -2.449 1.00 90.62 193 ASP A C 1
ATOM 1542 O O . ASP A 1 193 ? -9.687 10.581 -1.293 1.00 90.62 193 ASP A O 1
ATOM 1546 N N . ALA A 1 194 ? -9.863 8.882 -2.744 1.00 89.56 194 ALA A N 1
ATOM 1547 C CA . ALA A 1 194 ? -10.207 7.890 -1.731 1.00 89.56 194 ALA A CA 1
ATOM 1548 C C . ALA A 1 194 ? -9.034 7.618 -0.774 1.00 89.56 194 ALA A C 1
ATOM 1550 O O . ALA A 1 194 ? -9.255 7.453 0.427 1.00 89.56 194 ALA A O 1
ATOM 1551 N N . SER A 1 195 ? -7.796 7.626 -1.276 1.00 90.12 195 SER A N 1
ATOM 1552 C CA . SER A 1 195 ? -6.576 7.422 -0.483 1.00 90.12 195 SER A CA 1
ATOM 1553 C C . SER A 1 195 ? -6.280 8.603 0.448 1.00 90.12 195 SER A C 1
ATOM 1555 O O . SER A 1 195 ? -5.962 8.390 1.619 1.00 90.12 195 SER A O 1
ATOM 1557 N N . LEU A 1 196 ? -6.465 9.839 -0.028 1.00 88.88 196 LEU A N 1
ATOM 1558 C CA . LEU A 1 196 ? -6.358 11.064 0.774 1.00 88.88 196 LEU A CA 1
ATOM 1559 C C . LEU A 1 196 ? -7.373 11.066 1.925 1.00 88.88 196 LEU A C 1
ATOM 1561 O O . LEU A 1 196 ? -7.000 11.240 3.087 1.00 88.88 196 LEU A O 1
ATOM 1565 N N . LYS A 1 197 ? -8.646 10.767 1.626 1.00 86.44 197 LYS A N 1
ATOM 1566 C CA . LYS A 1 197 ? -9.722 10.647 2.632 1.00 86.44 197 LYS A CA 1
ATOM 1567 C C . LYS A 1 197 ? -9.450 9.529 3.633 1.00 86.44 197 LYS A C 1
ATOM 1569 O O . LYS A 1 197 ? -9.669 9.705 4.833 1.00 86.44 197 LYS A O 1
ATOM 1574 N N . TYR A 1 198 ? -8.970 8.386 3.145 1.00 85.56 198 TYR A N 1
ATOM 1575 C CA . TYR A 1 198 ? -8.605 7.246 3.978 1.00 85.56 198 TYR A CA 1
ATOM 1576 C C . TYR A 1 198 ? -7.487 7.581 4.963 1.00 85.56 198 TYR A C 1
ATOM 1578 O O . TYR A 1 198 ? -7.542 7.096 6.084 1.00 85.56 198 TYR A O 1
ATOM 1586 N N . CYS A 1 199 ? -6.520 8.405 4.556 1.00 82.88 199 CYS A N 1
ATOM 1587 C CA . CYS A 1 199 ? -5.394 8.847 5.380 1.00 82.88 199 CYS A CA 1
ATOM 1588 C C . CYS A 1 199 ? -5.685 10.120 6.192 1.00 82.88 199 CYS A C 1
ATOM 1590 O O . CYS A 1 199 ? -4.809 10.588 6.914 1.00 82.88 199 CYS A O 1
ATOM 1592 N N . ASN A 1 200 ? -6.895 10.681 6.076 1.00 81.94 200 ASN A N 1
ATOM 1593 C CA . ASN A 1 200 ? -7.293 11.946 6.693 1.00 81.94 200 ASN A CA 1
ATOM 1594 C C . ASN A 1 200 ? -6.352 13.120 6.342 1.00 81.94 200 ASN A C 1
ATOM 1596 O O . ASN A 1 200 ? -6.011 13.933 7.201 1.00 81.94 200 ASN A O 1
ATOM 1600 N N . ILE A 1 201 ? -5.924 13.189 5.079 1.00 84.56 201 ILE A N 1
ATOM 1601 C CA . ILE A 1 201 ? -5.073 14.261 4.553 1.00 84.56 201 ILE A CA 1
ATOM 1602 C C . ILE A 1 201 ? -5.947 15.267 3.801 1.00 84.56 201 ILE A C 1
ATOM 1604 O O . ILE A 1 201 ? -6.659 14.902 2.866 1.00 84.56 201 ILE A O 1
ATOM 1608 N N . ASP A 1 202 ? -5.875 16.535 4.210 1.00 85.50 202 ASP A N 1
ATOM 1609 C CA . ASP A 1 202 ? -6.565 17.655 3.563 1.00 85.50 202 ASP A CA 1
ATOM 1610 C C . ASP A 1 202 ? -5.682 18.251 2.457 1.00 85.50 202 ASP A C 1
ATOM 1612 O O . ASP A 1 202 ? -4.974 19.238 2.652 1.00 85.50 202 ASP A O 1
ATOM 1616 N N . MET A 1 203 ? -5.660 17.577 1.309 1.00 87.25 203 MET A N 1
ATOM 1617 C CA . MET A 1 203 ? -4.975 18.012 0.089 1.00 87.25 203 MET A CA 1
ATOM 1618 C C . MET A 1 203 ? -5.825 17.673 -1.127 1.00 87.25 203 MET A C 1
ATOM 1620 O O . MET A 1 203 ? -6.676 16.783 -1.068 1.00 87.25 203 MET A O 1
ATOM 1624 N N . LYS A 1 204 ? -5.584 18.359 -2.246 1.00 90.06 204 LYS A N 1
ATOM 1625 C CA . LYS A 1 204 ? -6.197 17.985 -3.520 1.00 90.06 204 LYS A CA 1
ATOM 1626 C C . LYS A 1 204 ? -5.331 16.947 -4.220 1.00 90.06 204 LYS A C 1
ATOM 1628 O O . LYS A 1 204 ? -4.107 16.993 -4.142 1.00 90.06 204 LYS A O 1
ATOM 1633 N N . GLU A 1 205 ? -5.968 16.060 -4.976 1.00 91.31 205 GLU A N 1
ATOM 1634 C CA . GLU A 1 205 ? -5.287 15.106 -5.859 1.00 91.31 205 GLU A CA 1
ATOM 1635 C C . GLU A 1 205 ? -4.251 15.785 -6.773 1.00 91.31 205 GLU A C 1
ATOM 1637 O O . GLU A 1 205 ? -3.130 15.301 -6.909 1.00 91.31 205 GLU A O 1
ATOM 1642 N N . GLN A 1 206 ? -4.598 16.943 -7.341 1.00 92.69 206 GLN A N 1
ATOM 1643 C CA . GLN A 1 206 ? -3.709 17.704 -8.219 1.00 92.69 206 GLN A CA 1
ATOM 1644 C C . GLN A 1 206 ? -2.392 18.102 -7.529 1.00 92.69 206 GLN A C 1
ATOM 1646 O O . GLN A 1 206 ? -1.338 18.004 -8.152 1.00 92.69 206 GLN A O 1
ATOM 1651 N N . ASP A 1 207 ? -2.435 18.466 -6.244 1.00 94.12 207 ASP A N 1
ATOM 1652 C CA . ASP A 1 207 ? -1.241 18.856 -5.484 1.00 94.12 207 ASP A CA 1
ATOM 1653 C C . ASP A 1 207 ? -0.269 17.666 -5.347 1.00 94.12 207 ASP A C 1
ATOM 1655 O O . ASP A 1 207 ? 0.947 17.829 -5.422 1.00 94.12 207 ASP A O 1
ATOM 1659 N N . ILE A 1 208 ? -0.804 16.444 -5.204 1.00 95.50 208 ILE A N 1
ATOM 1660 C CA . ILE A 1 208 ? -0.002 15.212 -5.166 1.00 95.50 208 ILE A CA 1
ATOM 1661 C C . ILE A 1 208 ? 0.672 14.966 -6.516 1.00 95.50 208 ILE A C 1
ATOM 1663 O O . ILE A 1 208 ? 1.847 14.605 -6.569 1.00 95.50 208 ILE A O 1
ATOM 1667 N N . TYR A 1 209 ? -0.051 15.161 -7.617 1.00 95.81 209 TYR A N 1
ATOM 1668 C CA . TYR A 1 209 ? 0.511 14.961 -8.949 1.00 95.81 209 TYR A CA 1
ATOM 1669 C C . TYR A 1 209 ? 1.574 15.992 -9.321 1.00 95.81 209 TYR A C 1
ATOM 1671 O O . TYR A 1 209 ? 2.559 15.618 -9.959 1.00 95.81 209 TYR A O 1
ATOM 1679 N N . GLU A 1 210 ? 1.406 17.246 -8.907 1.00 96.75 210 GLU A N 1
ATOM 1680 C CA . GLU A 1 210 ? 2.408 18.299 -9.096 1.00 96.75 210 GLU A CA 1
ATOM 1681 C C . GLU A 1 210 ? 3.698 17.981 -8.331 1.00 96.75 210 GLU A C 1
ATOM 1683 O O . GLU A 1 210 ? 4.781 18.016 -8.914 1.00 96.75 210 GLU A O 1
ATOM 1688 N N . GLU A 1 211 ? 3.588 17.557 -7.069 1.00 96.56 211 GLU A N 1
ATOM 1689 C CA . GLU A 1 211 ? 4.736 17.120 -6.265 1.00 96.56 211 GLU A CA 1
ATOM 1690 C C . GLU A 1 211 ? 5.440 15.903 -6.886 1.00 96.56 211 GLU A C 1
ATOM 1692 O O . GLU A 1 211 ? 6.670 15.843 -6.962 1.00 96.56 211 GLU A O 1
ATOM 1697 N N . MET A 1 212 ? 4.671 14.930 -7.381 1.00 97.38 212 MET A N 1
ATOM 1698 C CA . MET A 1 212 ? 5.232 13.778 -8.085 1.00 97.38 212 MET A CA 1
ATOM 1699 C C . MET A 1 212 ? 6.002 14.189 -9.344 1.00 97.38 212 MET A C 1
ATOM 1701 O O . MET A 1 212 ? 7.083 13.650 -9.594 1.00 97.38 212 MET A O 1
ATOM 1705 N N . GLU A 1 213 ? 5.463 15.108 -10.152 1.00 98.06 213 GLU A N 1
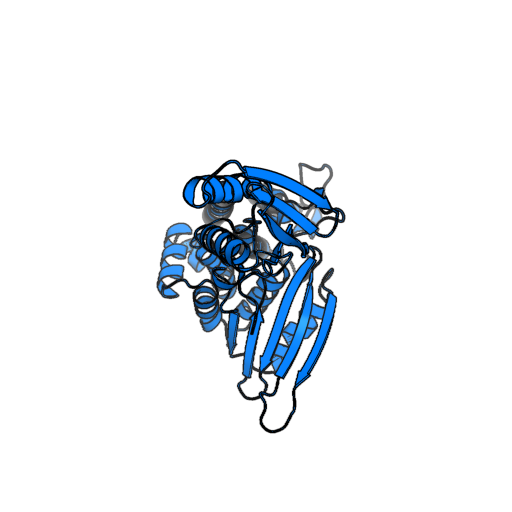ATOM 1706 C CA . GLU A 1 213 ? 6.144 15.607 -11.350 1.00 98.06 213 GLU A CA 1
ATOM 1707 C C . GLU A 1 213 ? 7.421 16.376 -10.991 1.00 98.06 213 GLU A C 1
ATOM 1709 O O . GLU A 1 213 ? 8.449 16.169 -11.639 1.00 98.06 213 GLU A O 1
ATOM 1714 N N . GLU A 1 214 ? 7.404 17.189 -9.933 1.00 97.62 214 GLU A N 1
ATOM 1715 C CA . GLU A 1 214 ? 8.585 17.906 -9.445 1.00 97.62 214 GLU A CA 1
ATOM 1716 C C . GLU A 1 214 ? 9.710 16.936 -9.045 1.00 97.62 214 GLU A C 1
ATOM 1718 O O . GLU A 1 214 ? 10.859 17.067 -9.487 1.00 97.62 214 GLU A O 1
ATOM 1723 N N . VAL A 1 215 ? 9.379 15.907 -8.259 1.00 97.06 215 VAL A N 1
ATOM 1724 C CA . VAL A 1 215 ? 10.355 14.925 -7.771 1.00 97.06 215 VAL A CA 1
ATOM 1725 C C . VAL A 1 215 ? 10.917 14.080 -8.922 1.00 97.06 215 VAL A C 1
ATOM 1727 O O . VAL A 1 215 ? 12.141 13.961 -9.088 1.00 97.06 215 VAL A O 1
ATOM 1730 N N . LEU A 1 216 ? 10.043 13.515 -9.759 1.00 97.19 216 LEU A N 1
ATOM 1731 C CA . LEU A 1 216 ? 10.436 12.621 -10.852 1.00 97.19 216 LEU A CA 1
ATOM 1732 C C . LEU A 1 216 ? 11.082 13.366 -12.028 1.00 97.19 216 LEU A C 1
ATOM 1734 O O . LEU A 1 216 ? 11.952 12.814 -12.704 1.00 97.19 216 LEU A O 1
ATOM 1738 N N . GLY A 1 217 ? 10.710 14.625 -12.247 1.00 97.25 217 GLY A N 1
ATOM 1739 C CA . GLY A 1 217 ? 10.964 15.362 -13.481 1.00 97.25 217 GLY A CA 1
ATOM 1740 C C . GLY A 1 217 ? 9.960 15.011 -14.586 1.00 97.25 217 GLY A C 1
ATOM 1741 O O . GLY A 1 217 ? 9.484 13.876 -14.685 1.00 97.25 217 GLY A O 1
ATOM 1742 N N . SER A 1 218 ? 9.670 15.987 -15.452 1.00 96.81 218 SER A N 1
ATOM 1743 C CA . SER A 1 218 ? 8.602 15.890 -16.457 1.00 96.81 218 SER A CA 1
ATOM 1744 C C . SER A 1 218 ? 8.744 14.713 -17.423 1.00 96.81 218 SER A C 1
ATOM 1746 O O . SER A 1 218 ? 7.733 14.117 -17.792 1.00 96.81 218 SER A O 1
ATOM 1748 N N . ASP A 1 219 ? 9.961 14.337 -17.824 1.00 96.12 219 ASP A N 1
ATOM 1749 C CA . ASP A 1 219 ? 10.140 13.272 -18.819 1.00 96.12 219 ASP A CA 1
ATOM 1750 C C . ASP A 1 219 ? 9.792 11.891 -18.245 1.00 96.12 219 ASP A C 1
ATOM 1752 O O . ASP A 1 219 ? 8.995 11.159 -18.835 1.00 96.12 219 ASP A O 1
ATOM 1756 N N . LEU A 1 220 ? 10.304 11.560 -17.052 1.00 97.50 220 LEU A N 1
ATOM 1757 C CA . LEU A 1 220 ? 9.938 10.321 -16.360 1.00 97.50 220 LEU A CA 1
ATOM 1758 C C . LEU A 1 220 ? 8.456 10.334 -15.971 1.00 97.50 220 LEU A C 1
ATOM 1760 O O . LEU A 1 220 ? 7.758 9.340 -16.166 1.00 97.50 220 LEU A O 1
ATOM 1764 N N . TYR A 1 221 ? 7.945 11.462 -15.472 1.00 97.56 221 TYR A N 1
ATOM 1765 C CA . TYR A 1 221 ? 6.530 11.583 -15.135 1.00 97.56 221 TYR A CA 1
ATOM 1766 C C . TYR A 1 221 ? 5.633 11.305 -16.352 1.00 97.56 221 TYR A C 1
ATOM 1768 O O . TYR A 1 221 ? 4.638 10.594 -16.239 1.00 97.56 221 TYR A O 1
ATOM 1776 N N . ARG A 1 222 ? 5.982 11.799 -17.545 1.00 96.56 222 ARG A N 1
ATOM 1777 C CA . ARG A 1 222 ? 5.247 11.503 -18.791 1.00 96.56 222 ARG A CA 1
ATOM 1778 C C . ARG A 1 222 ? 5.401 10.057 -19.249 1.00 96.56 222 ARG A C 1
ATOM 1780 O O . ARG A 1 222 ? 4.466 9.521 -19.838 1.00 96.56 222 ARG A O 1
ATOM 1787 N N . PHE A 1 223 ? 6.538 9.427 -18.965 1.00 96.38 223 PHE A N 1
ATOM 1788 C CA . PHE A 1 223 ? 6.773 8.025 -19.290 1.00 96.38 223 PHE A CA 1
ATOM 1789 C C . PHE A 1 223 ? 5.905 7.063 -18.470 1.00 96.38 223 PHE A C 1
ATOM 1791 O O . PHE A 1 223 ? 5.514 6.009 -18.978 1.00 96.38 223 PHE A O 1
ATOM 1798 N N . LEU A 1 224 ? 5.578 7.389 -17.216 1.00 96.12 224 LEU A N 1
ATOM 1799 C CA . LEU A 1 224 ? 4.713 6.550 -16.381 1.00 96.12 224 LEU A CA 1
ATOM 1800 C C . LEU A 1 224 ? 3.269 6.515 -16.910 1.00 96.12 224 LEU A C 1
ATOM 1802 O O . LEU A 1 224 ? 2.706 7.534 -17.310 1.00 96.12 224 LEU A O 1
ATOM 1806 N N . SER A 1 225 ? 2.645 5.331 -16.888 1.00 92.88 225 SER A N 1
ATOM 1807 C CA . SER A 1 225 ? 1.219 5.192 -17.215 1.00 92.88 225 SER A CA 1
ATOM 1808 C C . SER A 1 225 ? 0.336 5.855 -16.153 1.00 92.88 225 SER A C 1
ATOM 1810 O O . SER A 1 225 ? 0.772 6.101 -15.027 1.00 92.88 225 SER A O 1
ATOM 1812 N N . LYS A 1 226 ? -0.935 6.109 -16.488 1.00 92.12 226 LYS A N 1
ATOM 1813 C CA . LYS A 1 226 ? -1.914 6.652 -15.533 1.00 92.12 226 LYS A CA 1
ATOM 1814 C C . LYS A 1 226 ? -2.025 5.774 -14.277 1.00 92.12 226 LYS A C 1
ATOM 1816 O O . LYS A 1 226 ? -1.858 6.279 -13.173 1.00 92.12 226 LYS A O 1
ATOM 1821 N N . SER A 1 227 ? -2.156 4.456 -14.441 1.00 91.62 227 SER A N 1
ATOM 1822 C CA . SER A 1 227 ? -2.174 3.499 -13.325 1.00 91.62 227 SER A CA 1
ATOM 1823 C C . SER A 1 227 ? -0.894 3.537 -12.487 1.00 91.62 227 SER A C 1
ATOM 1825 O O . SER A 1 227 ? -0.970 3.540 -11.264 1.00 91.62 227 SER A O 1
ATOM 1827 N N . GLN A 1 228 ? 0.286 3.646 -13.113 1.00 93.62 228 GLN A N 1
ATOM 1828 C CA . GLN A 1 228 ? 1.552 3.773 -12.379 1.00 93.62 228 GLN A CA 1
ATOM 1829 C C . GLN A 1 228 ? 1.601 5.052 -11.535 1.00 93.62 228 GLN A C 1
ATOM 1831 O O . GLN A 1 228 ? 2.100 5.017 -10.414 1.00 93.62 228 GLN A O 1
ATOM 1836 N N . LYS A 1 229 ? 1.060 6.169 -12.035 1.00 95.44 229 LYS A N 1
ATOM 1837 C CA . LYS A 1 229 ? 0.977 7.420 -11.267 1.00 95.44 229 LYS A CA 1
ATOM 1838 C C . LYS A 1 229 ? 0.038 7.287 -10.071 1.00 95.44 229 LYS A C 1
ATOM 1840 O O . LYS A 1 229 ? 0.381 7.732 -8.985 1.00 95.44 229 LYS A O 1
ATOM 1845 N N . ILE A 1 230 ? -1.113 6.646 -10.248 1.00 94.12 230 ILE A N 1
ATOM 1846 C CA . ILE A 1 230 ? -2.078 6.427 -9.161 1.00 94.12 230 ILE A CA 1
ATOM 1847 C C . ILE A 1 230 ? -1.497 5.498 -8.088 1.00 94.12 230 ILE A C 1
ATOM 1849 O O . ILE A 1 230 ? -1.602 5.780 -6.899 1.00 94.12 230 ILE A O 1
ATOM 1853 N N . ILE A 1 231 ? -0.814 4.421 -8.482 1.00 92.62 231 ILE A N 1
ATOM 1854 C CA . ILE A 1 231 ? -0.137 3.542 -7.519 1.00 92.62 231 ILE A CA 1
ATOM 1855 C C . ILE A 1 231 ? 0.950 4.331 -6.778 1.00 92.62 231 ILE A C 1
ATOM 1857 O O . ILE A 1 231 ? 1.003 4.299 -5.550 1.00 92.62 231 ILE A O 1
ATOM 1861 N N . LEU A 1 232 ? 1.784 5.090 -7.499 1.00 94.88 232 LEU A N 1
ATOM 1862 C CA . LEU A 1 232 ? 2.867 5.861 -6.889 1.00 94.88 232 LEU A CA 1
ATOM 1863 C C . LEU A 1 232 ? 2.357 6.940 -5.926 1.00 94.88 232 LEU A C 1
ATOM 1865 O O . LEU A 1 232 ? 2.987 7.167 -4.894 1.00 94.88 232 LEU A O 1
ATOM 1869 N N . SER A 1 233 ? 1.218 7.573 -6.222 1.00 94.69 233 SER A N 1
ATOM 1870 C CA . SER A 1 233 ? 0.640 8.607 -5.359 1.00 94.69 233 SER A CA 1
ATOM 1871 C C . SER A 1 233 ? 0.333 8.076 -3.957 1.00 94.69 233 SER A C 1
ATOM 1873 O O . SER A 1 233 ? 0.462 8.815 -2.986 1.00 94.69 233 SER A O 1
ATOM 1875 N N . THR A 1 234 ? 0.051 6.775 -3.814 1.00 91.50 234 THR A N 1
ATOM 1876 C CA . THR A 1 234 ? -0.131 6.129 -2.504 1.00 91.50 234 THR A CA 1
ATOM 1877 C C . THR A 1 234 ? 1.120 6.271 -1.629 1.00 91.50 234 THR A C 1
ATOM 1879 O O . THR A 1 234 ? 0.998 6.603 -0.452 1.00 91.50 234 THR A O 1
ATOM 1882 N N . SER A 1 235 ? 2.327 6.116 -2.189 1.00 92.81 235 SER A N 1
ATOM 1883 C CA . SER A 1 235 ? 3.579 6.346 -1.449 1.00 92.81 235 SER A CA 1
ATOM 1884 C C . SER A 1 235 ? 3.730 7.805 -1.006 1.00 92.81 235 SER A C 1
ATOM 1886 O O . SER A 1 235 ? 4.124 8.046 0.132 1.00 92.81 235 SER A O 1
ATOM 1888 N N . PHE A 1 236 ? 3.370 8.767 -1.865 1.00 94.12 236 PHE A N 1
ATOM 1889 C CA . PHE A 1 236 ? 3.413 10.206 -1.553 1.00 94.12 236 PHE A CA 1
ATOM 1890 C C . PHE A 1 236 ? 2.367 10.615 -0.506 1.00 94.12 236 PHE A C 1
ATOM 1892 O O . PHE A 1 236 ? 2.603 11.499 0.311 1.00 94.12 236 PHE A O 1
ATOM 1899 N N . ILE A 1 237 ? 1.200 9.973 -0.500 1.00 92.31 237 ILE A N 1
ATOM 1900 C CA . ILE A 1 237 ? 0.164 10.198 0.512 1.00 92.31 237 ILE A CA 1
ATOM 1901 C C . ILE A 1 237 ? 0.622 9.617 1.856 1.00 92.31 237 ILE A C 1
ATOM 1903 O O . ILE A 1 237 ? 0.580 10.303 2.875 1.00 92.31 237 ILE A O 1
ATOM 1907 N N . LEU A 1 238 ? 1.123 8.377 1.876 1.00 89.56 238 LEU A N 1
ATOM 1908 C CA . LEU A 1 238 ? 1.619 7.735 3.101 1.00 89.56 238 LEU A CA 1
ATOM 1909 C C . LEU A 1 238 ? 2.843 8.461 3.691 1.00 89.56 238 LEU A C 1
ATOM 1911 O O . LEU A 1 238 ? 2.989 8.528 4.917 1.00 89.56 238 LEU A O 1
ATOM 1915 N N . SER A 1 239 ? 3.695 9.066 2.855 1.00 90.44 239 SER A N 1
ATOM 1916 C CA . SER A 1 239 ? 4.834 9.873 3.316 1.00 90.44 239 SER A CA 1
ATOM 1917 C C . SER A 1 239 ? 4.424 11.183 4.000 1.00 90.44 239 SER A C 1
ATOM 1919 O O . SER A 1 239 ? 5.261 11.810 4.642 1.00 90.44 239 SER A O 1
ATOM 1921 N N . LYS A 1 240 ? 3.148 11.579 3.940 1.00 88.12 240 LYS A N 1
ATOM 1922 C CA . LYS A 1 240 ? 2.614 12.748 4.664 1.00 88.12 240 LYS A CA 1
ATOM 1923 C C . LYS A 1 240 ? 2.015 12.408 6.024 1.00 88.12 240 LYS A C 1
ATOM 1925 O O . LYS A 1 240 ? 1.709 13.309 6.797 1.00 88.12 240 LYS A O 1
ATOM 1930 N N . LEU A 1 241 ? 1.820 11.124 6.323 1.00 83.44 241 LEU A N 1
ATOM 1931 C CA . LEU A 1 241 ? 1.307 10.703 7.623 1.00 83.44 241 LEU A CA 1
ATOM 1932 C C . LEU A 1 241 ? 2.337 10.965 8.722 1.00 83.44 241 LEU A C 1
ATOM 1934 O O . LEU A 1 241 ? 3.450 10.455 8.659 1.00 83.44 241 LEU A O 1
ATOM 1938 N N . GLU A 1 242 ? 1.948 11.696 9.760 1.00 71.06 242 GLU A N 1
ATOM 1939 C CA . GLU A 1 242 ? 2.787 11.888 10.942 1.00 71.06 242 GLU A CA 1
ATOM 1940 C C . GLU A 1 242 ? 2.659 10.705 11.918 1.00 71.06 242 GLU A C 1
ATOM 1942 O O . GLU A 1 242 ? 1.593 10.104 12.076 1.00 71.06 242 GLU A O 1
ATOM 1947 N N . GLY A 1 243 ? 3.754 10.383 12.613 1.00 66.38 243 GLY A N 1
ATOM 1948 C CA . GLY A 1 243 ? 3.794 9.336 13.637 1.00 66.38 243 GLY A CA 1
ATOM 1949 C C . GLY A 1 243 ? 4.288 7.970 13.147 1.00 66.38 243 GLY A C 1
ATOM 1950 O O . GLY A 1 243 ? 4.629 7.767 11.983 1.00 66.38 243 GLY A O 1
ATOM 1951 N N . ASN A 1 244 ? 4.380 7.020 14.081 1.00 63.94 244 ASN A N 1
ATOM 1952 C CA . ASN A 1 244 ? 4.892 5.677 13.810 1.00 63.94 244 ASN A CA 1
ATOM 1953 C C . ASN A 1 244 ? 3.756 4.737 13.362 1.00 63.94 244 ASN A C 1
ATOM 1955 O O . ASN A 1 244 ? 2.820 4.484 14.122 1.00 63.94 244 ASN A O 1
ATOM 1959 N N . LEU A 1 245 ? 3.864 4.183 12.150 1.00 67.50 245 LEU A N 1
ATOM 1960 C CA . LEU A 1 245 ? 2.9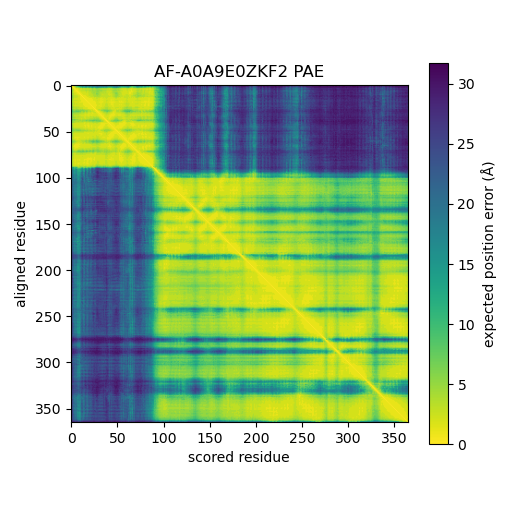13 3.212 11.588 1.00 67.50 245 LEU A CA 1
ATOM 1961 C C . LEU A 1 245 ? 3.136 1.770 12.099 1.00 67.50 245 LEU A C 1
ATOM 1963 O O . LEU A 1 245 ? 2.332 0.869 11.832 1.00 67.50 245 LEU A O 1
ATOM 1967 N N . GLY A 1 246 ? 4.207 1.548 12.863 1.00 69.62 246 GLY A N 1
ATOM 1968 C CA . GLY A 1 246 ? 4.711 0.249 13.305 1.00 69.62 246 GLY A CA 1
ATOM 1969 C C . GLY A 1 246 ? 5.635 -0.365 12.258 1.00 69.62 246 GLY A C 1
ATOM 1970 O O . GLY A 1 246 ? 6.803 -0.603 12.538 1.00 69.62 246 GLY A O 1
ATOM 1971 N N . ASP A 1 247 ? 5.119 -0.556 11.043 1.00 75.00 247 ASP A N 1
ATOM 1972 C CA . ASP A 1 247 ? 5.908 -0.934 9.872 1.00 75.00 247 ASP A CA 1
ATOM 1973 C C . ASP A 1 247 ? 5.788 0.148 8.793 1.00 75.00 247 ASP A C 1
ATOM 1975 O O . ASP A 1 247 ? 4.720 0.360 8.216 1.00 75.00 247 ASP A O 1
ATOM 1979 N N . ASN A 1 248 ? 6.890 0.850 8.541 1.00 80.50 248 ASN A N 1
ATOM 1980 C CA . ASN A 1 248 ? 6.989 1.915 7.547 1.00 80.50 248 ASN A CA 1
ATOM 1981 C C . ASN A 1 248 ? 7.410 1.384 6.167 1.00 80.50 248 ASN A C 1
ATOM 1983 O O . ASN A 1 248 ? 7.521 2.167 5.226 1.00 80.50 248 ASN A O 1
ATOM 1987 N N . SER A 1 249 ? 7.583 0.065 5.998 1.00 80.00 249 SER A N 1
ATOM 1988 C CA . SER A 1 249 ? 7.784 -0.552 4.678 1.00 80.00 249 SER A CA 1
ATOM 1989 C C . SER A 1 249 ? 6.627 -0.252 3.711 1.00 80.00 249 SER A C 1
ATOM 1991 O O . SER A 1 249 ? 6.824 -0.213 2.497 1.00 80.00 249 SER A O 1
ATOM 1993 N N . VAL A 1 250 ? 5.444 0.070 4.249 1.00 79.88 250 VAL A N 1
ATOM 1994 C CA . VAL A 1 250 ? 4.246 0.490 3.503 1.00 79.88 250 VAL A CA 1
ATOM 1995 C C . VAL A 1 250 ? 4.464 1.720 2.623 1.00 79.88 250 VAL A C 1
ATOM 1997 O O . VAL A 1 250 ? 3.786 1.860 1.611 1.00 79.88 250 VAL A O 1
ATOM 2000 N N . LEU A 1 251 ? 5.436 2.584 2.948 1.00 86.75 251 LEU A N 1
ATOM 2001 C CA . LEU A 1 251 ? 5.815 3.715 2.092 1.00 86.75 251 LEU A CA 1
ATOM 2002 C C . LEU A 1 251 ? 6.472 3.237 0.785 1.00 86.75 251 LEU A C 1
ATOM 2004 O O . LEU A 1 251 ? 6.354 3.901 -0.244 1.00 86.75 251 LEU A O 1
ATOM 2008 N N . LEU A 1 252 ? 7.158 2.091 0.814 1.00 87.75 252 LEU A N 1
ATOM 2009 C CA . LEU A 1 252 ? 7.955 1.578 -0.301 1.00 87.75 252 LEU A CA 1
ATOM 2010 C C . LEU A 1 252 ? 7.172 0.666 -1.237 1.00 87.75 252 LEU A C 1
ATOM 2012 O O . LEU A 1 252 ? 7.511 0.599 -2.414 1.00 87.75 252 LEU A O 1
ATOM 2016 N N . GLN A 1 253 ? 6.155 -0.045 -0.746 1.00 84.31 253 GLN A N 1
ATOM 2017 C CA . GLN A 1 253 ? 5.470 -1.068 -1.546 1.00 84.31 253 GLN A CA 1
ATOM 2018 C C . GLN A 1 253 ? 4.894 -0.514 -2.865 1.00 84.31 253 GLN A C 1
ATOM 2020 O O . GLN A 1 253 ? 5.204 -1.086 -3.918 1.00 84.31 253 GLN A O 1
ATOM 2025 N N . PRO A 1 254 ? 4.153 0.618 -2.878 1.00 88.94 254 PRO A N 1
ATOM 2026 C CA . PRO A 1 254 ? 3.639 1.172 -4.130 1.00 88.94 254 PRO A CA 1
ATOM 2027 C C . PRO A 1 254 ? 4.764 1.661 -5.055 1.00 88.94 254 PRO A C 1
ATOM 2029 O O . PRO A 1 254 ? 4.759 1.363 -6.250 1.00 88.94 254 PRO A O 1
ATOM 2032 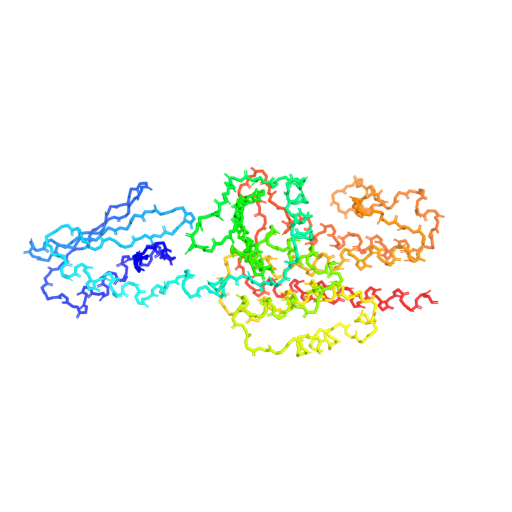N N . ALA A 1 255 ? 5.780 2.334 -4.507 1.00 92.50 255 ALA A N 1
ATOM 2033 C CA . ALA A 1 255 ? 6.941 2.796 -5.268 1.00 92.50 255 ALA A CA 1
ATOM 2034 C C . ALA A 1 255 ? 7.737 1.645 -5.907 1.00 92.50 255 ALA A C 1
ATOM 2036 O O . ALA A 1 255 ? 8.106 1.730 -7.077 1.00 92.50 255 ALA A 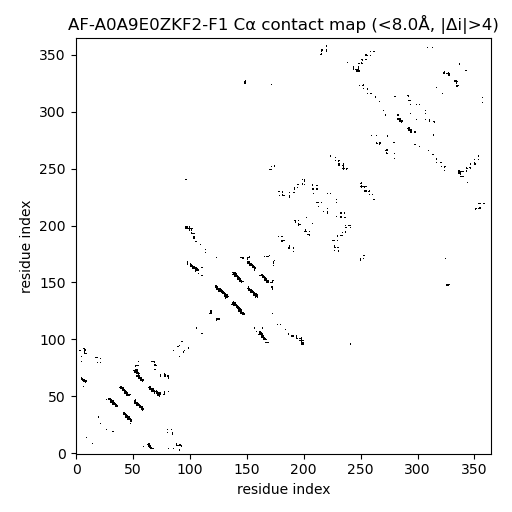O 1
ATOM 2037 N N . ASN A 1 256 ? 7.945 0.540 -5.188 1.00 89.50 256 ASN A N 1
ATOM 2038 C CA . ASN A 1 256 ? 8.617 -0.655 -5.699 1.00 89.50 256 ASN A CA 1
ATOM 2039 C C . ASN A 1 256 ? 7.807 -1.351 -6.802 1.00 89.50 256 ASN A C 1
ATOM 2041 O O . ASN A 1 256 ? 8.386 -1.834 -7.777 1.00 89.50 256 ASN A O 1
ATOM 2045 N N . ARG A 1 257 ? 6.472 -1.382 -6.690 1.00 86.94 257 ARG A N 1
ATOM 2046 C CA . ARG A 1 257 ? 5.594 -1.895 -7.755 1.00 86.94 257 ARG A CA 1
ATOM 2047 C C . ARG A 1 257 ? 5.687 -1.035 -9.016 1.00 86.94 257 ARG A C 1
ATOM 2049 O O . ARG A 1 257 ? 5.771 -1.555 -10.128 1.00 86.94 257 ARG A O 1
ATOM 2056 N N . VAL A 1 258 ? 5.732 0.284 -8.851 1.00 92.56 258 VAL A N 1
ATOM 2057 C CA . VAL A 1 258 ? 5.906 1.220 -9.969 1.00 92.56 258 VAL A CA 1
ATOM 2058 C C . VAL A 1 258 ? 7.290 1.084 -10.592 1.00 92.56 258 VAL A C 1
ATOM 2060 O O . VAL A 1 258 ? 7.376 1.046 -11.819 1.00 92.56 258 VAL A O 1
ATOM 2063 N N . TYR A 1 259 ? 8.339 0.913 -9.781 1.00 93.75 259 TYR A N 1
ATOM 2064 C CA . TYR A 1 259 ? 9.690 0.601 -10.248 1.00 93.75 259 TYR A CA 1
ATOM 2065 C C . TYR A 1 259 ? 9.705 -0.673 -11.101 1.00 93.75 259 TYR A C 1
ATOM 2067 O O . TYR A 1 259 ? 10.234 -0.662 -12.207 1.00 93.75 259 TYR A O 1
ATOM 2075 N N . GLU A 1 260 ? 9.081 -1.762 -10.641 1.00 90.50 260 GLU A N 1
ATOM 2076 C CA . GLU A 1 260 ? 8.984 -3.004 -11.416 1.00 90.50 260 GLU A CA 1
ATOM 2077 C C . GLU A 1 260 ? 8.328 -2.771 -12.783 1.00 90.50 260 GLU A C 1
ATOM 2079 O O . GLU A 1 260 ? 8.877 -3.164 -13.813 1.00 90.50 260 GLU A O 1
ATOM 2084 N N . GLY A 1 261 ? 7.171 -2.101 -12.806 1.00 90.88 261 GLY A N 1
ATOM 2085 C CA . GLY A 1 261 ? 6.482 -1.774 -14.053 1.00 90.88 261 GLY A CA 1
ATOM 2086 C C . GLY A 1 261 ? 7.313 -0.863 -14.961 1.00 90.88 261 GLY A C 1
ATOM 2087 O O . GLY A 1 261 ? 7.320 -1.038 -16.176 1.00 90.88 261 GLY A O 1
ATOM 2088 N N . PHE A 1 262 ? 8.047 0.089 -14.385 1.00 94.75 262 PHE A N 1
ATOM 2089 C CA . PHE A 1 262 ? 8.978 0.963 -15.096 1.00 94.75 262 PHE A CA 1
ATOM 2090 C C . PHE A 1 262 ? 10.092 0.161 -15.785 1.00 94.75 262 PHE A C 1
ATOM 2092 O O . PHE A 1 262 ? 10.296 0.324 -16.988 1.00 94.75 262 PHE A O 1
ATOM 2099 N N . VAL A 1 263 ? 10.743 -0.762 -15.068 1.00 94.00 263 VAL A N 1
ATOM 2100 C CA . VAL A 1 263 ? 11.774 -1.649 -15.633 1.00 94.00 263 VAL A CA 1
ATOM 2101 C C . VAL A 1 263 ? 11.189 -2.523 -16.743 1.00 94.00 263 VAL A C 1
ATOM 2103 O O . VAL A 1 263 ? 11.765 -2.594 -17.825 1.00 94.00 263 VAL A O 1
ATOM 2106 N N . LYS A 1 264 ? 10.014 -3.134 -16.521 1.00 92.19 264 LYS A N 1
ATOM 2107 C CA . LYS A 1 264 ? 9.326 -3.952 -17.537 1.00 92.19 264 LYS A CA 1
ATOM 2108 C C . LYS A 1 264 ? 9.035 -3.155 -18.815 1.00 92.19 264 LYS A C 1
ATOM 2110 O O . LYS A 1 264 ? 9.216 -3.686 -19.906 1.00 92.19 264 LYS A O 1
ATOM 2115 N N . LYS A 1 265 ? 8.628 -1.885 -18.698 1.00 93.12 265 LYS A N 1
ATOM 2116 C CA . LYS A 1 265 ? 8.392 -1.006 -19.857 1.00 93.12 265 LYS A CA 1
ATOM 2117 C C . LYS A 1 265 ? 9.673 -0.689 -20.623 1.00 93.12 265 LYS A C 1
ATOM 2119 O O . LYS A 1 265 ? 9.638 -0.709 -21.847 1.00 93.12 265 LYS A O 1
ATOM 2124 N N . ILE A 1 266 ? 10.778 -0.417 -19.927 1.00 94.50 266 ILE A N 1
ATOM 2125 C CA . ILE A 1 266 ? 12.082 -0.203 -20.572 1.00 94.50 266 ILE A CA 1
ATOM 2126 C C . ILE A 1 266 ? 12.530 -1.475 -21.303 1.00 94.50 266 ILE A C 1
ATOM 2128 O O . ILE A 1 266 ? 12.906 -1.414 -22.465 1.00 94.50 266 ILE A O 1
ATOM 2132 N N . TYR A 1 267 ? 12.412 -2.645 -20.673 1.00 94.06 267 TYR A N 1
ATOM 2133 C CA . TYR A 1 267 ? 12.799 -3.915 -21.297 1.00 94.06 267 TYR A CA 1
ATOM 2134 C C . TYR A 1 267 ? 11.967 -4.220 -22.546 1.00 94.06 267 TYR A C 1
ATOM 2136 O O . TYR A 1 267 ? 12.506 -4.651 -23.563 1.00 94.06 267 TYR A O 1
ATOM 2144 N N . ALA A 1 268 ? 10.660 -3.951 -22.499 1.00 92.69 268 ALA A N 1
ATOM 2145 C CA . ALA A 1 268 ? 9.772 -4.139 -23.642 1.00 92.69 268 ALA A CA 1
ATOM 2146 C C . ALA A 1 268 ? 10.172 -3.280 -24.857 1.00 92.69 268 ALA A C 1
ATOM 2148 O O . ALA A 1 268 ? 9.988 -3.716 -25.990 1.00 92.69 268 ALA A O 1
ATOM 2149 N N . GLN A 1 269 ? 10.766 -2.099 -24.647 1.00 92.81 269 GLN A N 1
ATOM 2150 C CA . GLN A 1 269 ? 11.270 -1.261 -25.743 1.00 92.81 269 GLN A CA 1
ATOM 2151 C C . GLN A 1 269 ? 12.486 -1.869 -26.465 1.00 92.81 269 GLN A C 1
ATOM 2153 O O . GLN A 1 269 ? 12.737 -1.503 -27.610 1.00 92.81 269 GLN A O 1
ATOM 2158 N N . GLU A 1 270 ? 13.172 -2.836 -25.847 1.00 92.81 270 GLU A N 1
ATOM 2159 C CA . GLU A 1 270 ? 14.229 -3.657 -26.463 1.00 92.81 270 GLU A CA 1
ATOM 2160 C C . GLU A 1 270 ? 13.728 -5.044 -26.903 1.00 92.81 270 GLU A C 1
ATOM 2162 O O . GLU A 1 270 ? 14.511 -5.965 -27.118 1.00 92.81 270 GLU A O 1
ATOM 2167 N N . GLY A 1 271 ? 12.409 -5.243 -26.993 1.00 90.88 271 GLY A N 1
ATOM 2168 C CA . GLY A 1 271 ? 11.817 -6.530 -27.372 1.00 90.88 271 GLY A CA 1
ATOM 2169 C C . GLY A 1 271 ? 11.833 -7.591 -26.265 1.00 90.88 271 GLY A C 1
ATOM 2170 O O . GLY A 1 271 ? 11.454 -8.738 -26.505 1.00 90.88 271 GLY A O 1
ATOM 2171 N N . LEU A 1 272 ? 12.214 -7.232 -25.035 1.00 91.00 272 LEU A N 1
ATOM 2172 C CA . LEU A 1 272 ? 12.188 -8.119 -23.871 1.00 91.00 272 LEU A CA 1
ATOM 2173 C C . LEU A 1 272 ? 10.876 -7.966 -23.089 1.00 91.00 272 LEU A C 1
ATOM 2175 O O . LEU A 1 272 ? 10.847 -7.532 -21.937 1.00 91.00 272 LEU A O 1
ATOM 2179 N N . GLU A 1 273 ? 9.760 -8.350 -23.706 1.00 87.75 273 GLU A N 1
ATOM 2180 C CA . GLU A 1 273 ? 8.435 -8.246 -23.084 1.00 87.75 273 GLU A CA 1
ATOM 2181 C C . GLU A 1 273 ? 8.250 -9.236 -21.933 1.00 87.75 273 GLU A C 1
ATOM 2183 O O . GLU A 1 273 ? 8.265 -10.452 -22.130 1.00 87.75 273 GLU A O 1
ATOM 2188 N N . CYS A 1 274 ? 8.031 -8.723 -20.723 1.00 81.00 274 CYS A N 1
ATOM 2189 C CA . CYS A 1 274 ? 7.680 -9.528 -19.557 1.00 81.00 274 CYS A CA 1
ATOM 2190 C C . CYS A 1 274 ? 6.153 -9.600 -19.425 1.00 81.00 274 CYS A C 1
ATOM 2192 O O . CYS A 1 274 ? 5.517 -8.654 -18.963 1.00 81.00 274 CYS A O 1
ATOM 2194 N N . ASP A 1 275 ? 5.573 -10.709 -19.872 1.00 68.06 275 ASP A N 1
ATOM 2195 C CA . ASP A 1 275 ? 4.140 -10.970 -19.844 1.00 68.06 275 ASP A CA 1
ATOM 2196 C C . ASP A 1 275 ? 3.623 -11.172 -18.413 1.00 68.06 275 ASP A C 1
ATOM 2198 O O . ASP A 1 275 ? 4.098 -12.057 -17.707 1.00 68.06 275 ASP A O 1
ATOM 2202 N N . GLY A 1 276 ? 2.641 -10.347 -18.021 1.00 60.47 276 GLY A N 1
ATOM 2203 C CA . GLY A 1 276 ? 1.799 -10.438 -16.817 1.00 60.47 276 GLY A CA 1
ATOM 2204 C C . GLY A 1 276 ? 2.428 -11.110 -15.593 1.00 60.47 276 GLY A C 1
ATOM 2205 O O . GLY A 1 276 ? 3.094 -10.460 -14.784 1.00 60.47 276 GLY A O 1
ATOM 2206 N N . GLU A 1 277 ? 2.186 -12.416 -15.468 1.00 53.88 277 GLU A N 1
ATOM 2207 C CA . GLU A 1 277 ? 2.569 -13.262 -14.330 1.00 53.88 277 GLU A CA 1
ATOM 2208 C C . GLU A 1 277 ? 4.083 -13.477 -14.189 1.00 53.88 277 GLU A C 1
ATOM 2210 O O . GLU A 1 277 ? 4.571 -13.843 -13.115 1.00 53.88 277 GLU A O 1
ATOM 2215 N N . LYS A 1 278 ? 4.864 -13.250 -15.251 1.00 64.44 278 LYS A N 1
ATOM 2216 C CA . LYS A 1 278 ? 6.304 -13.483 -15.203 1.00 64.44 278 LYS A CA 1
ATOM 2217 C C . LYS A 1 278 ? 7.015 -12.339 -14.477 1.00 64.44 278 LYS A C 1
ATOM 2219 O O . LYS A 1 278 ? 6.865 -11.148 -14.764 1.00 64.44 278 LYS A O 1
ATOM 2224 N N . GLN A 1 279 ? 7.833 -12.724 -13.504 1.00 77.69 279 GLN A N 1
ATOM 2225 C CA . GLN A 1 279 ? 8.708 -11.814 -12.770 1.00 77.69 279 GLN A CA 1
ATOM 2226 C C . GLN A 1 279 ? 9.931 -11.456 -13.624 1.00 77.69 279 GLN A C 1
ATOM 2228 O O . GLN A 1 279 ? 10.378 -12.257 -14.449 1.00 77.69 279 GLN A O 1
ATOM 2233 N N . LEU A 1 280 ? 10.537 -10.288 -13.373 1.00 86.56 280 LEU A N 1
ATOM 2234 C CA . LEU A 1 280 ? 11.794 -9.878 -14.026 1.00 86.56 280 LEU A CA 1
ATOM 2235 C C . LEU A 1 280 ? 12.907 -10.932 -13.885 1.00 86.56 280 LEU A C 1
ATOM 2237 O O . LEU A 1 280 ? 13.738 -11.075 -14.777 1.00 86.56 280 LEU A O 1
ATOM 2241 N N . GLY A 1 281 ? 12.867 -11.739 -12.818 1.00 86.19 281 GLY A N 1
ATOM 2242 C CA . GLY A 1 281 ? 13.799 -12.846 -12.606 1.00 86.19 281 GLY A CA 1
ATOM 2243 C C . GLY A 1 281 ? 13.813 -13.890 -13.726 1.00 86.19 281 GLY A C 1
ATOM 2244 O O . GLY A 1 281 ? 14.795 -14.605 -13.857 1.00 86.19 281 GLY A O 1
ATOM 2245 N N . ARG A 1 282 ? 12.796 -13.959 -14.600 1.00 87.56 282 ARG A N 1
ATOM 2246 C CA . ARG A 1 282 ? 12.799 -14.895 -15.739 1.00 87.56 282 ARG A CA 1
ATOM 2247 C C . ARG A 1 282 ? 13.992 -14.685 -16.681 1.00 87.56 282 ARG A C 1
ATOM 2249 O O . ARG A 1 282 ? 14.428 -15.646 -17.318 1.00 87.56 282 ARG A O 1
ATOM 2256 N N . PHE A 1 283 ? 14.476 -13.444 -16.784 1.00 91.12 283 PHE A N 1
ATOM 2257 C CA . PHE A 1 283 ? 15.560 -13.046 -17.683 1.00 91.12 283 PHE A CA 1
ATOM 2258 C C . PHE A 1 283 ? 16.946 -13.346 -17.118 1.00 91.12 283 PHE A C 1
ATOM 2260 O O . PHE A 1 283 ? 17.913 -13.304 -17.870 1.00 91.12 283 PHE A O 1
ATOM 2267 N N . TYR A 1 284 ? 17.037 -13.663 -15.827 1.00 91.94 284 TYR A N 1
ATOM 2268 C CA . TYR A 1 284 ? 18.295 -13.747 -15.102 1.00 91.94 284 TYR A CA 1
ATOM 2269 C C . TYR A 1 284 ? 18.507 -15.132 -14.499 1.00 91.94 284 TYR A C 1
ATOM 2271 O O . TYR A 1 284 ? 17.554 -15.803 -14.097 1.00 91.94 284 TYR A O 1
ATOM 2279 N N . ASP A 1 285 ? 19.768 -15.532 -14.429 1.00 89.06 285 ASP A N 1
ATOM 2280 C CA . ASP A 1 285 ? 20.267 -16.588 -13.562 1.00 89.06 285 ASP A CA 1
ATOM 2281 C C . ASP A 1 285 ? 20.973 -15.959 -12.351 1.00 89.06 285 ASP A C 1
ATOM 2283 O O . ASP A 1 285 ? 21.440 -14.819 -12.399 1.00 89.06 285 ASP A O 1
ATOM 2287 N N . TRP A 1 286 ? 21.027 -16.711 -11.251 1.00 82.44 286 TRP A N 1
ATOM 2288 C CA . TRP A 1 286 ? 21.727 -16.336 -10.020 1.00 82.44 286 TRP A CA 1
ATOM 2289 C C . TRP A 1 286 ? 22.847 -17.346 -9.758 1.00 82.44 286 TRP A C 1
ATOM 2291 O O . TRP A 1 286 ? 22.643 -18.302 -9.008 1.00 82.44 286 TRP A O 1
ATOM 2301 N N . PRO A 1 287 ? 24.009 -17.198 -10.419 1.00 77.12 287 PRO A N 1
ATOM 2302 C CA . PRO A 1 287 ? 25.166 -18.047 -10.146 1.00 77.12 287 PRO A CA 1
ATOM 2303 C C . PRO A 1 287 ? 25.692 -17.867 -8.712 1.00 77.12 287 PRO A C 1
ATOM 2305 O O . PRO A 1 287 ? 26.216 -18.819 -8.135 1.00 77.12 287 PRO A O 1
ATOM 2308 N N . ASP A 1 288 ? 25.507 -16.681 -8.122 1.00 76.12 288 ASP A N 1
ATOM 2309 C CA . ASP A 1 288 ? 25.701 -16.397 -6.697 1.00 76.12 288 ASP A CA 1
ATOM 2310 C C . ASP A 1 288 ? 24.668 -15.374 -6.183 1.00 76.12 288 ASP A C 1
ATOM 2312 O O . ASP A 1 288 ? 24.023 -14.701 -6.984 1.00 76.12 288 ASP A O 1
ATOM 2316 N N . ASP A 1 289 ? 24.529 -15.229 -4.857 1.00 66.44 289 ASP A N 1
ATOM 2317 C CA . ASP A 1 289 ? 23.537 -14.357 -4.187 1.00 66.44 289 ASP A CA 1
ATOM 2318 C C . ASP A 1 289 ? 23.706 -12.841 -4.455 1.00 66.44 289 ASP A C 1
ATOM 2320 O O . ASP A 1 289 ? 22.921 -12.026 -3.967 1.00 66.44 289 ASP A O 1
ATOM 2324 N N . SER A 1 290 ? 24.735 -12.416 -5.191 1.00 69.31 290 SER A N 1
ATOM 2325 C CA . SER A 1 290 ? 25.127 -11.007 -5.344 1.00 69.31 290 SER A CA 1
ATOM 2326 C C . SER A 1 290 ? 25.312 -10.529 -6.791 1.00 69.31 290 SER A C 1
ATOM 2328 O O . SER A 1 290 ? 25.355 -9.309 -7.028 1.00 69.31 290 SER A O 1
ATOM 2330 N N . HIS A 1 291 ? 25.369 -11.449 -7.755 1.00 79.69 291 HIS A N 1
ATOM 2331 C CA . HIS A 1 291 ? 25.611 -11.167 -9.170 1.00 79.69 291 HIS A CA 1
ATOM 2332 C C . HIS A 1 291 ? 24.561 -11.853 -10.047 1.00 79.69 291 HIS A C 1
ATOM 2334 O O . HIS A 1 291 ? 24.777 -12.974 -10.502 1.00 79.69 291 HIS A O 1
ATOM 2340 N N . PRO A 1 292 ? 23.418 -11.194 -10.310 1.00 87.94 292 PRO A N 1
ATOM 2341 C CA . PRO A 1 292 ? 22.503 -11.694 -11.319 1.00 87.94 292 PRO A CA 1
ATOM 2342 C C . PRO A 1 292 ? 23.131 -11.555 -12.708 1.00 87.94 292 PRO A C 1
ATOM 2344 O O . PRO A 1 292 ? 23.664 -10.498 -13.053 1.00 87.94 292 PRO A O 1
ATOM 2347 N N . GLU A 1 293 ? 23.011 -12.597 -13.521 1.00 91.31 293 GLU A N 1
ATOM 2348 C CA . GLU A 1 293 ? 23.493 -12.621 -14.902 1.00 91.31 293 GLU A CA 1
ATOM 2349 C C . GLU A 1 293 ? 22.313 -12.805 -15.851 1.00 91.31 293 GLU A C 1
ATOM 2351 O O . GLU A 1 293 ? 21.471 -13.676 -15.639 1.00 91.31 293 GLU A O 1
ATOM 2356 N N . MET A 1 294 ? 22.199 -11.968 -16.885 1.00 92.94 294 MET A N 1
ATOM 2357 C CA . MET A 1 294 ? 21.138 -12.149 -17.875 1.00 92.94 294 MET A CA 1
ATOM 2358 C C . MET A 1 294 ? 21.416 -13.416 -18.690 1.00 92.94 294 MET A C 1
ATOM 2360 O O . MET A 1 294 ? 22.526 -13.611 -19.180 1.00 92.94 294 MET A O 1
ATOM 2364 N N . LYS A 1 295 ? 20.398 -14.261 -18.870 1.00 94.00 295 LYS A N 1
ATOM 2365 C CA . LYS A 1 295 ? 20.498 -15.492 -19.666 1.00 94.00 295 LYS A CA 1
ATOM 2366 C C . LYS A 1 295 ? 20.957 -15.169 -21.084 1.00 94.00 295 LYS A C 1
ATOM 2368 O O . LYS A 1 295 ? 20.419 -14.249 -21.703 1.00 94.00 295 LYS A O 1
ATOM 2373 N N . SER A 1 296 ? 21.874 -15.976 -21.619 1.00 92.56 296 SER A N 1
ATOM 2374 C CA . SER A 1 296 ? 22.505 -15.757 -22.933 1.00 92.56 296 SER A CA 1
ATOM 2375 C C . SER A 1 296 ? 21.500 -15.497 -24.055 1.00 92.56 296 SER A C 1
ATOM 2377 O O . SER A 1 296 ? 21.653 -14.544 -24.804 1.00 92.56 296 SER A O 1
ATOM 2379 N N . GLN A 1 297 ? 20.395 -16.249 -24.091 1.00 93.19 297 GLN A N 1
ATOM 2380 C CA . GLN A 1 297 ? 19.332 -16.085 -25.093 1.00 93.19 297 GLN A CA 1
ATOM 2381 C C . GLN A 1 297 ? 18.702 -14.679 -25.158 1.00 93.19 297 GLN A C 1
ATOM 2383 O O . GLN A 1 297 ? 18.044 -14.366 -26.146 1.00 93.19 297 GLN A O 1
ATOM 2388 N N . TYR A 1 298 ? 18.854 -13.864 -24.109 1.00 93.75 298 TYR A N 1
ATOM 2389 C CA . TYR A 1 298 ? 18.441 -12.458 -24.080 1.00 93.75 298 TYR A CA 1
ATOM 2390 C C . TYR A 1 298 ? 19.646 -11.514 -24.132 1.00 93.75 298 TYR A C 1
ATOM 2392 O O . TYR A 1 298 ? 19.576 -10.471 -24.768 1.00 93.75 298 TYR A O 1
ATOM 2400 N N . ALA A 1 299 ? 20.755 -11.868 -23.478 1.00 93.50 299 ALA A N 1
ATOM 2401 C CA . ALA A 1 299 ? 21.962 -11.046 -23.483 1.00 93.50 299 ALA A CA 1
ATOM 2402 C C . ALA A 1 299 ? 22.535 -10.877 -24.901 1.00 93.50 299 ALA A C 1
ATOM 2404 O O . ALA A 1 299 ? 22.931 -9.777 -25.270 1.00 93.50 299 ALA A O 1
ATOM 2405 N N . ASP A 1 300 ? 22.493 -11.935 -25.716 1.00 93.50 300 ASP A N 1
ATOM 2406 C CA . ASP A 1 300 ? 23.014 -11.949 -27.087 1.00 93.50 300 ASP A CA 1
ATOM 2407 C C . ASP A 1 300 ? 22.212 -11.048 -28.049 1.00 93.50 300 ASP A C 1
ATOM 2409 O O . ASP A 1 300 ? 22.657 -10.788 -29.168 1.00 93.50 300 ASP A O 1
ATOM 2413 N N . THR A 1 301 ? 21.026 -10.576 -27.643 1.00 93.62 301 THR A N 1
ATOM 2414 C CA . THR A 1 301 ? 20.185 -9.670 -28.443 1.00 93.62 301 THR A CA 1
ATOM 2415 C C . THR A 1 301 ? 20.354 -8.197 -28.072 1.00 93.62 301 THR A C 1
ATOM 2417 O O . THR A 1 301 ? 19.690 -7.356 -28.672 1.00 93.62 301 THR A O 1
ATOM 2420 N N . LEU A 1 302 ? 21.184 -7.880 -27.075 1.00 93.81 302 LEU A N 1
ATOM 2421 C CA . LEU A 1 302 ? 21.364 -6.528 -26.548 1.00 93.81 302 LEU A CA 1
ATOM 2422 C C . LEU A 1 302 ? 22.784 -6.017 -26.787 1.00 93.81 302 LEU A C 1
ATOM 2424 O O . LEU A 1 302 ? 23.754 -6.771 -26.734 1.00 93.81 302 LEU A O 1
ATOM 2428 N N . ASP A 1 303 ? 22.910 -4.702 -26.951 1.00 93.31 303 ASP A N 1
ATOM 2429 C CA . ASP A 1 303 ? 24.208 -4.035 -26.904 1.00 93.31 303 ASP A CA 1
ATOM 2430 C C . ASP A 1 303 ? 24.801 -4.086 -25.483 1.00 93.31 303 ASP A C 1
ATOM 2432 O O . ASP A 1 303 ? 24.076 -4.081 -24.483 1.00 93.31 303 ASP A O 1
ATOM 2436 N N . GLU A 1 304 ? 26.136 -4.084 -25.381 1.00 93.00 304 GLU A N 1
ATOM 2437 C CA . GLU A 1 304 ? 26.867 -4.232 -24.109 1.00 93.00 304 GLU A CA 1
ATOM 2438 C C . GLU A 1 304 ? 26.447 -3.187 -23.056 1.00 93.00 304 GLU A C 1
ATOM 2440 O O . GLU A 1 304 ? 26.288 -3.504 -21.873 1.00 93.00 304 GLU A O 1
ATOM 2445 N N . GLU A 1 305 ? 26.218 -1.942 -23.484 1.00 94.25 305 GLU A N 1
ATOM 2446 C CA . GLU A 1 305 ? 25.783 -0.860 -22.599 1.00 94.25 305 GLU A CA 1
ATOM 2447 C C . GLU A 1 305 ? 24.372 -1.107 -22.040 1.00 94.25 305 GLU A C 1
ATOM 2449 O O . GLU A 1 305 ? 24.155 -0.975 -20.830 1.00 94.25 305 GLU A O 1
ATOM 2454 N N . ILE A 1 306 ? 23.437 -1.544 -22.890 1.00 94.88 306 ILE A N 1
ATOM 2455 C CA . ILE A 1 306 ? 22.058 -1.859 -22.497 1.00 94.88 306 ILE A CA 1
ATOM 2456 C C . ILE A 1 306 ? 22.045 -3.052 -21.541 1.00 94.88 306 ILE A C 1
ATOM 2458 O O . ILE A 1 306 ? 21.423 -2.981 -20.479 1.00 94.88 306 ILE A O 1
ATOM 2462 N N . LEU A 1 307 ? 22.788 -4.117 -21.858 1.00 94.75 307 LEU A N 1
ATOM 2463 C CA . LEU A 1 307 ? 22.921 -5.303 -21.010 1.00 94.75 307 LEU A CA 1
ATOM 2464 C C . LEU A 1 307 ? 23.410 -4.943 -19.597 1.00 94.75 307 LEU A C 1
ATOM 2466 O O . LEU A 1 307 ? 22.848 -5.399 -18.591 1.00 94.75 307 LEU A O 1
ATOM 2470 N N . LYS A 1 308 ? 24.434 -4.088 -19.502 1.00 93.44 308 LYS A N 1
ATOM 2471 C CA . LYS A 1 308 ? 24.991 -3.632 -18.222 1.00 93.44 308 LYS A CA 1
ATOM 2472 C C . LYS A 1 308 ? 23.994 -2.793 -17.423 1.00 93.44 308 LYS A C 1
ATOM 2474 O O . LYS A 1 308 ? 23.869 -2.975 -16.206 1.00 93.44 308 LYS A O 1
ATOM 2479 N N . GLY A 1 309 ? 23.276 -1.889 -18.086 1.00 94.62 309 GLY A N 1
ATOM 2480 C CA . GLY A 1 309 ? 22.241 -1.083 -17.445 1.00 94.62 309 GLY A CA 1
ATOM 2481 C C . GLY A 1 309 ? 21.067 -1.935 -16.963 1.00 94.62 309 GLY A C 1
ATOM 2482 O O . GLY A 1 309 ? 20.672 -1.836 -15.802 1.00 94.62 309 GLY A O 1
ATOM 2483 N N . PHE A 1 310 ? 20.584 -2.865 -17.791 1.00 95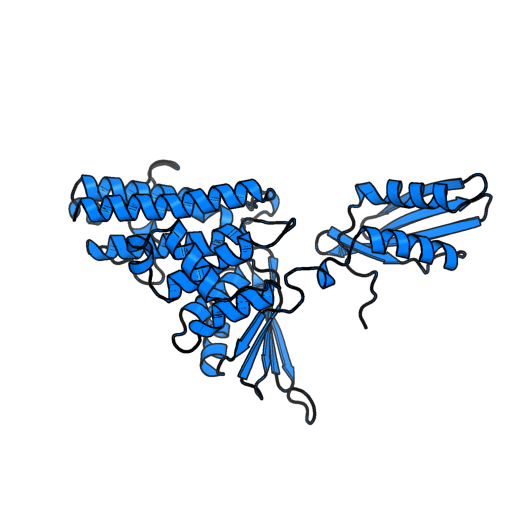.25 310 PHE A N 1
ATOM 2484 C CA . PHE A 1 310 ? 19.485 -3.769 -17.442 1.00 95.25 310 PHE A CA 1
ATOM 2485 C C . PHE A 1 310 ? 19.840 -4.642 -16.242 1.00 95.25 310 PHE A C 1
ATOM 2487 O O . PHE A 1 310 ? 19.051 -4.736 -15.302 1.00 95.25 310 PHE A O 1
ATOM 2494 N N . THR A 1 311 ? 21.047 -5.211 -16.221 1.00 93.31 311 THR A N 1
ATOM 2495 C CA . THR A 1 311 ? 21.552 -6.003 -15.086 1.00 93.31 311 THR A CA 1
ATOM 2496 C C . THR A 1 311 ? 21.618 -5.175 -13.801 1.00 93.31 311 THR A C 1
ATOM 2498 O O . THR A 1 311 ? 21.252 -5.653 -12.727 1.00 93.31 311 THR A O 1
ATOM 2501 N N . SER A 1 312 ? 22.007 -3.902 -13.907 1.00 93.31 312 SER A N 1
ATOM 2502 C CA . SER A 1 312 ? 22.068 -2.979 -12.766 1.00 93.31 312 SER A CA 1
ATOM 2503 C C . SER A 1 312 ? 20.672 -2.623 -12.235 1.00 93.31 312 SER A C 1
ATOM 2505 O O . SER A 1 312 ? 20.456 -2.626 -11.021 1.00 93.31 312 SER A O 1
ATOM 2507 N N . MET A 1 313 ? 19.705 -2.388 -13.129 1.00 93.62 313 MET A N 1
ATOM 2508 C CA . MET A 1 313 ? 18.293 -2.172 -12.781 1.00 93.62 313 MET A CA 1
ATOM 2509 C C . MET A 1 313 ? 17.689 -3.405 -12.094 1.00 93.62 313 MET A C 1
ATOM 2511 O O . MET A 1 313 ? 17.016 -3.283 -11.070 1.00 93.62 313 MET A O 1
ATOM 2515 N N . PHE A 1 314 ? 17.971 -4.605 -12.608 1.00 91.56 314 PHE A N 1
ATOM 2516 C CA . PHE A 1 314 ? 17.496 -5.845 -11.999 1.00 91.56 314 PHE A CA 1
ATOM 2517 C C . PHE A 1 314 ? 18.122 -6.100 -10.622 1.00 91.56 314 PHE A C 1
ATOM 2519 O O . PHE A 1 314 ? 17.409 -6.460 -9.687 1.00 91.56 314 PHE A O 1
ATOM 2526 N N . LYS A 1 315 ? 19.426 -5.843 -10.458 1.00 89.94 315 LYS A N 1
ATOM 2527 C CA . LYS A 1 315 ? 20.103 -5.946 -9.158 1.00 89.94 315 LYS A CA 1
ATOM 2528 C C . LYS A 1 315 ? 19.501 -4.994 -8.120 1.00 89.94 315 LYS A C 1
ATOM 2530 O O . LYS A 1 315 ? 19.293 -5.384 -6.971 1.00 89.94 315 LYS A O 1
ATOM 2535 N N . PHE A 1 316 ? 19.187 -3.760 -8.517 1.00 90.38 316 PHE A N 1
ATOM 2536 C CA . PHE A 1 316 ? 18.483 -2.818 -7.645 1.00 90.38 316 PHE A CA 1
ATOM 2537 C C . PHE A 1 316 ? 17.102 -3.363 -7.249 1.00 90.38 316 PHE A C 1
ATOM 2539 O O . PHE A 1 316 ? 16.784 -3.443 -6.062 1.00 90.38 316 PHE A O 1
ATOM 2546 N N . TYR A 1 317 ? 16.320 -3.818 -8.232 1.00 87.19 317 TYR A N 1
ATOM 2547 C CA . TYR A 1 317 ? 15.012 -4.439 -8.017 1.00 87.19 317 TYR A CA 1
ATOM 2548 C C . TYR A 1 317 ? 15.066 -5.605 -7.020 1.00 87.19 317 TYR A C 1
ATOM 2550 O O . TYR A 1 317 ? 14.269 -5.642 -6.083 1.00 87.19 317 TYR A O 1
ATOM 2558 N N . SER A 1 318 ? 16.009 -6.538 -7.176 1.00 82.06 318 SER A N 1
ATOM 2559 C CA . SER A 1 318 ? 16.105 -7.714 -6.305 1.00 82.06 318 SER A CA 1
ATOM 2560 C C . SER A 1 318 ? 16.437 -7.350 -4.858 1.00 82.06 318 SER A C 1
ATOM 2562 O O . SER A 1 318 ? 15.892 -7.957 -3.941 1.00 82.06 318 SER A O 1
ATOM 2564 N N . ILE A 1 319 ? 17.280 -6.333 -4.644 1.00 79.25 319 ILE A N 1
ATOM 2565 C CA . ILE A 1 319 ? 17.692 -5.895 -3.303 1.00 79.25 319 ILE A CA 1
ATOM 2566 C C . ILE A 1 319 ? 16.570 -5.117 -2.600 1.00 79.25 319 ILE A C 1
ATOM 2568 O O . ILE A 1 319 ? 16.340 -5.316 -1.410 1.00 79.25 319 ILE A O 1
ATOM 2572 N N . TYR A 1 320 ? 15.864 -4.238 -3.318 1.00 73.31 320 TYR A N 1
ATOM 2573 C CA . TYR A 1 320 ? 14.890 -3.319 -2.714 1.00 73.31 320 TYR A CA 1
ATOM 2574 C C . TYR A 1 320 ? 13.463 -3.866 -2.651 1.00 73.31 320 TYR A C 1
ATOM 2576 O O . TYR A 1 320 ? 12.713 -3.494 -1.747 1.00 73.31 320 TYR A O 1
ATOM 2584 N N . ARG A 1 321 ? 13.070 -4.750 -3.576 1.00 68.50 321 ARG A N 1
ATOM 2585 C CA . ARG A 1 321 ? 11.716 -5.321 -3.601 1.00 68.50 321 ARG A CA 1
ATOM 2586 C C . ARG A 1 321 ? 11.596 -6.560 -2.720 1.00 68.50 321 ARG A C 1
ATOM 2588 O O . ARG A 1 321 ? 10.650 -6.664 -1.947 1.00 68.50 321 ARG A O 1
ATOM 2595 N N . HIS A 1 322 ? 12.532 -7.500 -2.834 1.00 65.56 322 HIS A N 1
ATOM 2596 C CA . HIS A 1 322 ? 12.368 -8.838 -2.259 1.00 65.56 322 HIS A CA 1
ATOM 2597 C C . HIS A 1 322 ? 12.178 -8.861 -0.724 1.00 65.56 322 HIS A C 1
ATOM 2599 O O . HIS A 1 322 ? 11.329 -9.621 -0.262 1.00 65.56 322 HIS A O 1
ATOM 2605 N N . PRO A 1 323 ? 12.872 -8.031 0.085 1.00 65.94 323 PRO A N 1
ATOM 2606 C CA . PRO A 1 323 ? 12.736 -8.096 1.544 1.00 65.94 323 PRO A CA 1
ATOM 2607 C C . PRO A 1 323 ? 11.408 -7.547 2.085 1.00 65.94 323 PRO A C 1
ATOM 2609 O O . PRO A 1 323 ? 10.902 -8.057 3.078 1.00 65.94 323 PRO A O 1
ATOM 2612 N N . TYR A 1 324 ? 10.851 -6.509 1.453 1.00 66.19 324 TYR A N 1
ATOM 2613 C CA . TYR A 1 324 ? 9.753 -5.706 2.020 1.00 66.19 324 TYR A CA 1
ATOM 2614 C C . TYR A 1 324 ? 8.379 -5.974 1.385 1.00 66.19 324 TYR A C 1
ATOM 2616 O O . TYR A 1 324 ? 7.384 -5.360 1.773 1.00 66.19 324 TYR A O 1
ATOM 2624 N N . MET A 1 325 ? 8.320 -6.869 0.394 1.00 62.97 325 MET A N 1
ATOM 2625 C CA . MET A 1 325 ? 7.081 -7.247 -0.300 1.00 62.97 325 MET A CA 1
ATOM 2626 C C . MET A 1 325 ? 6.513 -8.594 0.158 1.00 62.97 325 MET A C 1
ATOM 2628 O O . MET A 1 325 ? 5.376 -8.916 -0.181 1.00 62.97 325 MET A O 1
ATOM 2632 N N . HIS A 1 326 ? 7.274 -9.380 0.926 1.00 59.34 326 HIS A N 1
ATOM 2633 C CA . HIS A 1 326 ? 6.870 -10.715 1.361 1.00 59.34 326 HIS A CA 1
ATOM 2634 C C . HIS A 1 326 ? 7.146 -10.931 2.847 1.00 59.34 326 HIS A C 1
ATOM 2636 O O . HIS A 1 326 ? 8.194 -10.552 3.367 1.00 59.34 326 HIS A O 1
ATOM 2642 N N . ALA A 1 327 ? 6.214 -11.604 3.521 1.00 54.59 327 ALA A N 1
ATOM 2643 C CA . ALA A 1 327 ? 6.508 -12.221 4.804 1.00 54.59 327 ALA A CA 1
ATOM 2644 C C . ALA A 1 327 ? 7.289 -13.515 4.595 1.00 54.59 327 ALA A C 1
ATOM 2646 O O . ALA A 1 327 ? 7.100 -14.236 3.614 1.00 54.59 327 ALA A O 1
ATOM 2647 N N . THR A 1 328 ? 8.163 -13.813 5.544 1.00 53.59 328 THR A N 1
ATOM 2648 C CA . THR A 1 328 ? 8.891 -15.082 5.574 1.00 53.59 328 THR A CA 1
ATOM 2649 C C . THR A 1 328 ? 8.133 -16.104 6.420 1.00 53.59 328 THR A C 1
ATOM 2651 O O . THR A 1 328 ? 7.234 -15.750 7.178 1.00 53.59 328 THR A O 1
ATOM 2654 N N . ALA A 1 329 ? 8.509 -17.383 6.326 1.00 43.94 329 ALA A N 1
ATOM 2655 C C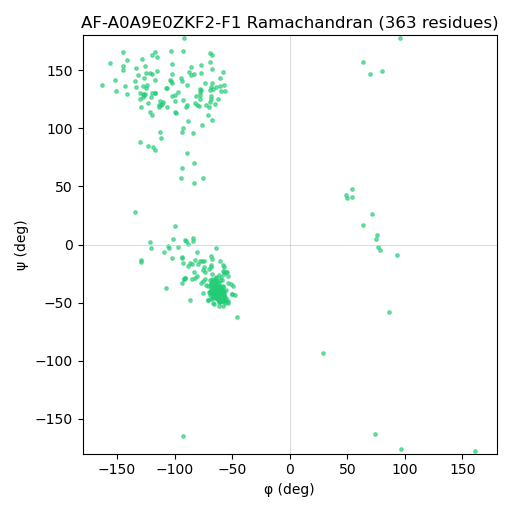A . ALA A 1 329 ? 7.878 -18.459 7.099 1.00 43.94 329 ALA A CA 1
ATOM 2656 C C . ALA A 1 329 ? 8.003 -18.295 8.629 1.00 43.94 329 ALA A C 1
ATOM 2658 O O . ALA A 1 329 ? 7.312 -18.986 9.376 1.00 43.94 329 ALA A O 1
ATOM 2659 N N . TYR A 1 330 ? 8.880 -17.402 9.093 1.00 45.47 330 TYR A N 1
ATOM 2660 C CA . TYR A 1 330 ? 9.083 -17.118 10.503 1.00 45.47 330 TYR A CA 1
ATOM 2661 C C . TYR A 1 330 ? 8.969 -15.617 10.773 1.00 45.47 330 TYR A C 1
ATOM 2663 O O . TYR A 1 330 ? 9.657 -14.815 10.147 1.00 45.47 330 TYR A O 1
ATOM 2671 N N . ASP A 1 331 ? 8.155 -15.232 11.757 1.00 46.47 331 ASP A N 1
ATOM 2672 C CA . ASP A 1 331 ? 7.888 -13.823 12.087 1.00 46.47 331 ASP A CA 1
ATOM 2673 C C . ASP A 1 331 ? 9.166 -12.999 12.333 1.00 46.47 331 ASP A C 1
ATOM 2675 O O . ASP A 1 331 ? 9.220 -11.825 11.981 1.00 46.47 331 ASP A O 1
ATOM 2679 N N . TYR A 1 332 ? 10.221 -13.614 12.884 1.00 47.78 332 TYR A N 1
ATOM 2680 C CA . TYR A 1 332 ? 11.495 -12.945 13.177 1.00 47.78 332 TYR A CA 1
ATOM 2681 C C . TYR A 1 332 ? 12.367 -12.664 11.942 1.00 47.78 332 TYR A C 1
ATOM 2683 O O . TYR A 1 332 ? 13.343 -11.927 12.055 1.00 47.78 332 TYR A O 1
ATOM 2691 N N . SER A 1 333 ? 12.071 -13.267 10.787 1.00 47.97 333 SER A N 1
ATOM 2692 C CA . SER A 1 333 ? 12.812 -13.053 9.535 1.00 47.97 333 SER A CA 1
ATOM 2693 C C . SER A 1 333 ? 12.065 -12.173 8.529 1.00 47.97 333 SER A C 1
ATOM 2695 O O . SER A 1 333 ? 12.613 -11.845 7.477 1.00 47.97 333 SER A O 1
ATOM 2697 N N . THR A 1 334 ? 10.833 -11.759 8.840 1.00 60.59 334 THR A N 1
ATOM 2698 C CA . THR A 1 334 ? 10.086 -10.802 8.019 1.00 60.59 334 THR A CA 1
ATOM 2699 C C . THR A 1 334 ? 10.696 -9.416 8.188 1.00 60.59 334 THR A C 1
ATOM 2701 O O . THR A 1 334 ? 10.765 -8.886 9.295 1.00 60.59 334 THR A O 1
ATOM 2704 N N . SER A 1 335 ? 11.166 -8.832 7.086 1.00 67.94 335 SER A N 1
ATOM 2705 C CA . SER A 1 335 ? 11.816 -7.523 7.128 1.00 67.94 335 SER A CA 1
ATOM 2706 C C . SER A 1 335 ? 10.768 -6.420 7.224 1.00 67.94 335 SER A C 1
ATOM 2708 O O . SER A 1 335 ? 9.957 -6.247 6.318 1.00 67.94 335 SER A O 1
ATOM 2710 N N . ILE A 1 336 ? 10.818 -5.651 8.307 1.00 73.06 336 ILE A N 1
ATOM 2711 C CA . ILE A 1 336 ? 10.018 -4.438 8.504 1.00 73.06 336 ILE A CA 1
ATOM 2712 C C . ILE A 1 336 ? 10.933 -3.221 8.573 1.00 73.06 336 ILE A C 1
ATOM 2714 O O . ILE A 1 336 ? 12.133 -3.345 8.835 1.00 73.06 336 ILE A O 1
ATOM 2718 N N . ILE A 1 337 ? 10.370 -2.034 8.358 1.00 78.44 337 ILE A N 1
ATOM 2719 C CA . ILE A 1 337 ? 11.099 -0.782 8.572 1.00 78.44 337 ILE A CA 1
ATOM 2720 C C . ILE A 1 337 ? 10.463 -0.044 9.747 1.00 78.44 337 ILE A C 1
ATOM 2722 O O . ILE A 1 337 ? 9.479 0.673 9.595 1.00 78.44 337 ILE A O 1
ATOM 2726 N N . GLU A 1 338 ? 11.030 -0.204 10.940 1.00 77.56 338 GLU A N 1
ATOM 2727 C CA . GLU A 1 338 ? 10.511 0.448 12.151 1.00 77.56 338 GLU A CA 1
ATOM 2728 C C . GLU A 1 338 ? 10.752 1.963 12.154 1.00 77.56 338 GLU A C 1
ATOM 2730 O O . GLU A 1 338 ? 9.918 2.729 12.636 1.00 77.56 338 GLU A O 1
ATOM 2735 N N . ASN A 1 339 ? 11.890 2.405 11.609 1.00 82.56 339 ASN A N 1
ATOM 2736 C CA . ASN A 1 339 ? 12.252 3.816 11.561 1.00 82.56 339 ASN A CA 1
ATOM 2737 C C . ASN A 1 339 ? 11.723 4.466 10.277 1.00 82.56 339 ASN A C 1
ATOM 2739 O O . ASN A 1 339 ? 12.130 4.113 9.170 1.00 82.56 339 ASN A O 1
ATOM 2743 N N . ARG A 1 340 ? 10.849 5.457 10.444 1.00 84.94 340 ARG A N 1
ATOM 2744 C CA . ARG A 1 340 ? 10.265 6.219 9.344 1.00 84.94 340 ARG A CA 1
ATOM 2745 C C . ARG A 1 340 ? 11.311 6.915 8.470 1.00 84.94 340 ARG A C 1
ATOM 2747 O O . ARG A 1 340 ? 11.194 6.833 7.253 1.00 84.94 340 ARG A O 1
ATOM 2754 N N . ASP A 1 341 ? 12.336 7.526 9.059 1.00 88.06 341 ASP A N 1
ATOM 2755 C CA . ASP A 1 341 ? 13.366 8.257 8.309 1.00 88.06 341 ASP A CA 1
ATOM 2756 C C . ASP A 1 341 ? 14.097 7.324 7.332 1.00 88.06 341 ASP A C 1
ATOM 2758 O O . ASP A 1 341 ? 14.362 7.690 6.189 1.00 88.06 341 ASP A O 1
ATOM 2762 N N . ILE A 1 342 ? 14.332 6.073 7.750 1.00 88.81 342 ILE A N 1
ATOM 2763 C CA . ILE A 1 342 ? 14.922 5.032 6.896 1.00 88.81 342 ILE A CA 1
ATOM 2764 C C . ILE A 1 342 ? 13.977 4.675 5.740 1.00 88.81 342 ILE A C 1
ATOM 2766 O O . ILE A 1 342 ? 14.426 4.478 4.612 1.00 88.81 342 ILE A O 1
ATOM 2770 N N . ALA A 1 343 ? 12.667 4.580 5.991 1.00 88.88 343 ALA A N 1
ATOM 2771 C CA . ALA A 1 343 ? 11.691 4.314 4.933 1.00 88.88 343 ALA A CA 1
ATOM 2772 C C . ALA A 1 343 ? 11.617 5.472 3.924 1.00 88.88 343 ALA A C 1
ATOM 2774 O O . ALA A 1 343 ? 11.542 5.233 2.720 1.00 88.88 343 ALA A O 1
ATOM 2775 N N . GLU A 1 344 ? 11.679 6.718 4.392 1.00 91.00 344 GLU A N 1
ATOM 2776 C CA . GLU A 1 344 ? 11.682 7.903 3.532 1.00 91.00 344 GLU A CA 1
ATOM 2777 C C . GLU A 1 344 ? 12.973 8.033 2.714 1.00 91.00 344 GLU A C 1
ATOM 2779 O O . GLU A 1 344 ? 12.919 8.395 1.538 1.00 91.00 344 GLU A O 1
ATOM 2784 N N . GLU A 1 345 ? 14.131 7.710 3.295 1.00 92.88 345 GLU A N 1
ATOM 2785 C CA . GLU A 1 345 ? 15.405 7.645 2.571 1.00 92.88 345 GLU A CA 1
ATOM 2786 C C . GLU A 1 345 ? 15.340 6.604 1.451 1.00 92.88 345 GLU A C 1
ATOM 2788 O O . GLU A 1 345 ? 15.601 6.926 0.292 1.00 92.88 345 GLU A O 1
ATOM 2793 N N . LYS A 1 346 ? 14.863 5.393 1.757 1.00 92.12 346 LYS A N 1
ATOM 2794 C CA . LYS A 1 346 ? 14.676 4.337 0.754 1.00 92.12 346 LYS A CA 1
ATOM 2795 C C . LYS A 1 346 ? 13.684 4.724 -0.338 1.00 92.12 346 LYS A C 1
ATOM 2797 O O . LYS A 1 346 ? 13.896 4.397 -1.504 1.00 92.12 346 LYS A O 1
ATOM 2802 N N . LEU A 1 347 ? 12.612 5.440 0.005 1.00 93.50 347 LEU A N 1
ATOM 2803 C CA . LEU A 1 347 ? 11.660 5.937 -0.986 1.00 93.50 347 LEU A CA 1
ATOM 2804 C C . LEU A 1 347 ? 12.360 6.908 -1.945 1.00 93.50 347 LEU A C 1
ATOM 2806 O O . LEU A 1 347 ? 12.234 6.772 -3.162 1.00 93.50 347 LEU A O 1
ATOM 2810 N N . LYS A 1 348 ? 13.157 7.840 -1.410 1.00 94.88 348 LYS A N 1
ATOM 2811 C CA . LYS A 1 348 ? 13.964 8.768 -2.216 1.00 94.88 348 LYS A CA 1
ATOM 2812 C C . LYS A 1 348 ? 14.962 8.027 -3.106 1.00 94.88 348 LYS A C 1
ATOM 2814 O O . LYS A 1 348 ? 15.094 8.394 -4.270 1.00 94.88 348 LYS A O 1
ATOM 2819 N N . GLU A 1 349 ? 15.611 6.974 -2.611 1.00 94.69 349 GLU A N 1
ATOM 2820 C CA . GLU A 1 349 ? 16.530 6.141 -3.401 1.00 94.69 349 GLU A CA 1
ATOM 2821 C C . GLU A 1 349 ? 15.828 5.465 -4.587 1.00 94.69 349 GLU A C 1
ATOM 2823 O O . GLU A 1 349 ? 16.350 5.492 -5.705 1.00 94.69 349 GLU A O 1
ATOM 2828 N N . VAL A 1 350 ? 14.629 4.905 -4.384 1.00 94.62 350 VAL A N 1
ATOM 2829 C CA . VAL A 1 350 ? 13.826 4.292 -5.459 1.00 94.62 350 VAL A CA 1
ATOM 2830 C C . VAL A 1 350 ? 13.443 5.336 -6.513 1.00 94.62 350 VAL A C 1
ATOM 2832 O O . VAL A 1 350 ? 13.654 5.115 -7.709 1.00 94.62 350 VAL A O 1
ATOM 2835 N N . LEU A 1 351 ? 12.941 6.500 -6.086 1.00 96.19 351 LEU A N 1
ATOM 2836 C CA . LEU A 1 351 ? 12.549 7.600 -6.977 1.00 96.19 351 LEU A CA 1
ATOM 2837 C C . LEU A 1 351 ? 13.747 8.150 -7.774 1.00 96.19 351 LEU A C 1
ATOM 2839 O O . LEU A 1 351 ? 13.671 8.301 -8.997 1.00 96.19 351 LEU A O 1
ATOM 2843 N N . ALA A 1 352 ? 14.876 8.393 -7.104 1.00 96.06 352 ALA A N 1
ATOM 2844 C CA . ALA A 1 352 ? 16.109 8.873 -7.724 1.00 96.06 352 ALA A CA 1
ATOM 2845 C C . ALA A 1 352 ? 16.715 7.851 -8.696 1.00 96.06 352 ALA A C 1
ATOM 2847 O O . ALA A 1 352 ? 17.260 8.232 -9.738 1.00 96.06 352 ALA A O 1
ATOM 2848 N N . SER A 1 353 ? 16.583 6.559 -8.390 1.00 95.19 353 SER A N 1
ATOM 2849 C CA . SER A 1 353 ? 17.027 5.479 -9.270 1.00 95.19 353 SER A CA 1
ATOM 2850 C C . SER A 1 353 ? 16.188 5.425 -10.543 1.00 95.19 353 SER A C 1
ATOM 2852 O O . SER A 1 353 ? 16.763 5.389 -11.626 1.00 95.19 353 SER A O 1
ATOM 2854 N N . MET A 1 354 ? 14.851 5.501 -10.457 1.00 96.44 354 MET A N 1
ATOM 2855 C CA . MET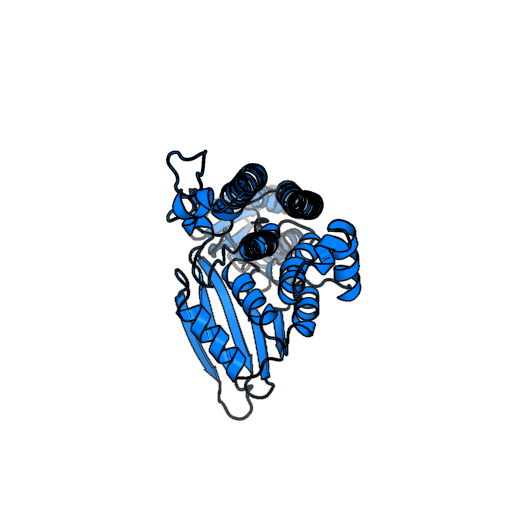 A 1 354 ? 14.004 5.575 -11.662 1.00 96.44 354 MET A CA 1
ATOM 2856 C C . MET A 1 354 ? 14.386 6.767 -12.539 1.00 96.44 354 MET A C 1
ATOM 2858 O O . MET A 1 354 ? 14.541 6.616 -13.748 1.00 96.44 354 MET A O 1
ATOM 2862 N N . LYS A 1 355 ? 14.597 7.939 -11.928 1.00 96.88 355 LYS A N 1
ATOM 2863 C CA . LYS A 1 355 ? 14.997 9.161 -12.636 1.00 96.88 355 LYS A CA 1
ATOM 2864 C C . LYS A 1 355 ? 16.338 9.005 -13.348 1.00 96.88 355 LYS A C 1
ATOM 2866 O O . LYS A 1 355 ? 16.443 9.323 -14.530 1.00 96.88 355 LYS A O 1
ATOM 2871 N N . SER A 1 356 ? 17.342 8.486 -12.644 1.00 96.25 356 SER A N 1
ATOM 2872 C CA . SER A 1 356 ? 18.677 8.244 -13.200 1.00 96.25 356 SER A CA 1
ATOM 2873 C C . SER A 1 356 ? 18.641 7.229 -14.340 1.00 96.25 356 SER A C 1
ATOM 2875 O O . SER A 1 356 ? 19.208 7.490 -15.398 1.00 96.25 356 SER A O 1
ATOM 2877 N N . TRP A 1 357 ? 17.931 6.109 -14.166 1.00 96.50 357 TRP A N 1
ATOM 2878 C CA . TRP A 1 357 ? 17.837 5.070 -15.191 1.00 96.50 357 TRP A CA 1
ATOM 2879 C C . TRP A 1 357 ? 17.059 5.519 -16.416 1.00 96.50 357 TRP A C 1
ATOM 2881 O O . TRP A 1 357 ? 17.479 5.235 -17.531 1.00 96.50 357 TRP A O 1
ATOM 2891 N N . TYR A 1 358 ? 15.969 6.260 -16.231 1.00 97.00 358 TYR A N 1
ATOM 2892 C CA . TYR A 1 358 ? 15.213 6.787 -17.359 1.00 97.00 358 TYR A CA 1
ATOM 2893 C C . TYR A 1 358 ? 16.027 7.800 -18.161 1.00 97.00 358 TYR A C 1
ATOM 2895 O O . TYR A 1 358 ? 16.021 7.759 -19.389 1.00 97.00 358 TYR A O 1
ATOM 2903 N N . ARG A 1 359 ? 16.768 8.676 -17.472 1.00 96.31 359 ARG A N 1
ATOM 2904 C CA . ARG A 1 359 ? 17.676 9.623 -18.117 1.00 96.31 359 ARG A CA 1
ATOM 2905 C C . ARG A 1 359 ? 18.770 8.904 -18.903 1.00 96.31 359 ARG A C 1
ATOM 2907 O O . ARG A 1 359 ? 18.916 9.185 -20.083 1.00 96.31 359 ARG A O 1
ATOM 2914 N N . TRP A 1 360 ? 19.488 7.975 -18.269 1.00 96.06 360 TRP A N 1
ATOM 2915 C CA . TRP A 1 360 ? 20.519 7.169 -18.932 1.00 96.06 360 TRP A CA 1
ATOM 2916 C C . TRP A 1 360 ? 19.960 6.479 -20.180 1.00 96.06 360 TRP A C 1
ATOM 2918 O O . TRP A 1 360 ? 20.503 6.637 -21.266 1.00 96.06 360 TRP A O 1
ATOM 2928 N N . TYR A 1 361 ? 18.825 5.792 -20.042 1.00 94.88 361 TYR A N 1
ATOM 2929 C CA . TYR A 1 361 ? 18.201 5.072 -21.146 1.00 94.88 361 TYR A CA 1
ATOM 2930 C C . TYR A 1 361 ? 17.745 6.005 -22.285 1.00 94.88 361 TYR A C 1
ATOM 2932 O O . TYR A 1 361 ? 17.830 5.649 -23.456 1.00 94.88 361 TYR A O 1
ATOM 2940 N N . SER A 1 362 ? 17.302 7.221 -21.955 1.00 92.88 362 SER A N 1
ATOM 2941 C CA . SER A 1 362 ? 16.912 8.230 -22.949 1.00 92.88 362 SER A CA 1
ATOM 2942 C C . SER A 1 362 ? 18.104 8.891 -23.649 1.00 92.88 362 SER A C 1
ATOM 2944 O O . SER A 1 362 ? 17.920 9.466 -24.711 1.00 92.88 362 SER A O 1
ATOM 2946 N N . GLU A 1 363 ? 19.301 8.870 -23.055 1.00 92.62 363 GLU A N 1
ATOM 2947 C CA . GLU A 1 363 ? 20.523 9.436 -23.650 1.00 92.62 363 GLU A CA 1
ATOM 2948 C C . GLU A 1 363 ? 21.193 8.463 -24.638 1.00 92.62 363 GLU A C 1
ATOM 2950 O O . GLU A 1 363 ? 21.924 8.903 -25.525 1.00 92.62 363 GLU A O 1
ATOM 2955 N N . ILE A 1 364 ? 20.944 7.157 -24.494 1.00 89.12 364 ILE A N 1
ATOM 2956 C CA . ILE A 1 364 ? 21.504 6.104 -25.362 1.00 89.12 364 ILE A CA 1
ATOM 2957 C C . ILE A 1 364 ? 20.589 5.717 -26.537 1.00 89.12 364 ILE A C 1
ATOM 2959 O O . ILE A 1 364 ? 21.022 4.984 -27.427 1.00 89.12 364 ILE A O 1
ATOM 2963 N N . LYS A 1 365 ? 19.336 6.186 -26.543 1.00 78.38 365 LYS A N 1
ATOM 2964 C CA . LYS A 1 365 ? 18.371 6.046 -27.646 1.00 78.38 365 LYS A CA 1
ATOM 2965 C C . LYS A 1 365 ? 18.302 7.325 -28.464 1.00 78.38 365 LYS A C 1
ATOM 2967 O O . LYS A 1 365 ? 18.157 7.199 -29.702 1.00 78.38 365 LYS A O 1
#

Sequence (365 aa):
MANKYSKLSIDKEKLHNWIQLWCEENITGEYNISNSDKNNRIQYTIDNEGNIIKIDFPKCAGGLLTICPKVGNNVPISMEIAESIYKRVGNVLKDSPFANGYSILLDEENFDVIIELLKEMDGVTLKNYSVSDQENQAKYRLYRFVGPAGDTIVIKYYTNTSRMQMQGKPLFIFNEVVSMLSENGDKQDEVVDASLKYCNIDMKEQDIYEEMEEVLGSDLYRFLSKSQKIILSTSFILSKLEGNLGDNSVLLQPANRVYEGFVKKIYAQEGLECDGEKQLGRFYDWPDDSHPEMKSQYADTLDEEILKGFTSMFKFYSIYRHPYMHATAYDYSTSIIENRDIAEEKLKEVLASMKSWYRWYSEIK

Nearest PDB structures (foldseek):
  4i8o-assembly1_A  TM=5.316E-01  e=2.967E-17  Escherichia coli K-12
  6y2q-assembly1_B  TM=5.426E-01  e=8.617E-17  Escherichia coli K-12
  6y2p-assembly1_A  TM=3.963E-01  e=2.565E-17  Escherichia coli K-12
  7aex-assembly1_A-2  TM=6.679E-01  e=6.129E-13  Escherichia coli K-12
  6y2p-assembly1_B  TM=4.001E-01  e=8.408E-16  Escherichia coli K-12

Solvent-accessible surface area (backbone atoms only — not comparable to full-atom values): 20282 Å² total; per-residue (Å²): 132,82,64,87,46,52,65,22,66,56,62,70,86,50,47,62,58,56,51,49,55,50,41,73,76,71,56,84,78,67,68,48,81,49,75,47,83,50,97,57,32,37,37,41,39,36,38,44,84,82,51,52,30,25,36,37,31,42,56,44,83,93,75,16,29,24,61,42,24,88,32,77,82,35,32,72,62,20,43,51,53,45,50,56,52,48,70,73,53,48,48,53,65,78,71,31,55,48,54,76,31,36,52,49,76,43,57,68,68,64,48,49,51,52,53,51,52,49,64,72,36,86,60,35,42,81,78,47,77,52,76,40,80,54,87,99,50,80,36,30,45,36,39,28,41,31,33,68,70,67,51,51,40,37,42,34,36,29,71,86,72,33,32,38,36,40,39,52,66,76,44,72,66,47,51,51,52,53,42,56,45,27,66,36,82,94,40,37,85,51,51,52,54,24,49,32,57,16,50,67,48,97,69,56,62,64,60,55,51,51,52,51,32,66,74,42,31,64,68,54,46,66,68,48,50,73,39,42,50,49,37,32,45,51,19,62,54,53,70,66,59,82,80,84,77,66,51,29,37,51,37,36,51,35,43,46,53,35,49,52,54,51,52,43,54,55,36,35,76,73,72,50,69,64,62,84,89,54,57,80,62,78,52,42,44,68,92,46,101,86,51,69,40,64,39,61,94,57,43,79,78,46,56,71,70,56,48,54,50,51,45,51,55,50,53,50,47,56,66,68,39,60,49,56,76,46,58,49,103,42,81,91,69,37,55,69,27,70,52,55,69,61,32,53,50,52,39,50,51,54,52,51,46,53,37,52,51,50,51,54,56,61,72,79,106

Secondary structure (DSSP, 8-state):
---TTSSB---HHHHHHHHHHHHHHH--S-EEEEEEEETTEEEEEEEETTEEEEEEEEBPGGG-B--EEEEES-HHHHHHHHHHHHHHH--TTTSSTTTT-EEEE--HHHHHHHHHHHHHSTT-EEEEEEEE--TTS--EEEEEEE-TTS-EEEEEEETTTTEEEEEE-SSHHHHHHHHHHHH-TTTHHHHHHHHHHHTT----HHHHHHHHHHHH-HHHHHHS-HHHHHHHHHHHHHTT--S--S-GGGGHHHHHHHHHHHHHHHHHHTT----TT--GGGGEEEEETTEEEE-HHHHTTS-HHHHHHHHHHHHHHHHHHTTTS---SSGGGS-----HHHHHHHHHHHHHHHHHHHHHHHHH-

Foldseek 3Di:
DDDLQPFFQDPPVCLVVLLVVLCVVPPPADKDWDWDDDPFKIKIWIQHPNPIAIWIWGADPPRTTGTDLVDDDPSVVSVVSSVSSSVVRDHCCCPPLQVVFQKDQAAPVLVVVLVVCQVPDPQKDWPDWDFDDDPPDFTWIWTWIAGNLRWIKIWIAGNVRSMITIGGQLAQSVLVSLLSQLVPPVRVVVSLVSLCVSSVHPDDPVVLLVVLCVLLPVVLSVVQDSSLSSLLSSLVSLLPRDDWPQFLLSSCQSLLVSLQVLLQVLCVVLVNHQPDPRGPCVQWDPPDPQFTAGDCVSLVSDDPVVRVLSSVSVSVSCVLPVQSNDQDPDSVSRDGDRDNVVSVVSSSVSSVSSSVSVVVSVVVD

pLDDT: mean 85.11, std 12.09, range [33.22, 98.06]